Protein AF-0000000086748141 (afdb_homodimer)

Nearest PDB structures (foldseek):
  6u0i-assembly1_B  TM=9.519E-01  e=1.623E-14  Escherichia coli str. K-12 substr. DH10B
  8ezt-assembly1_D-2  TM=7.726E-01  e=8.299E-02  Legionella pneumophila
  3vk0-assembly1_A  TM=7.557E-01  e=7.830E-02  Neisseria meningitidis MC58
  5k98-assembly1_P  TM=7.880E-01  e=1.322E-01  Escherichia coli MP020980.2
  3f52-assembly1_E  TM=7.773E-01  e=1.986E-01  Corynebacterium glutamicum

Foldseek 3Di:
DKAAWEWDADPQAIKIATPQQRQFIFTDNYPVVRLVCRQVSVLVSVQVCLVVLHQRDDHDDDHPDIDDHDPQLVLLNVLSNLCVVLVPDLCRLCVLLVHDSVVSCLLNDSPHRDDSVVSQSSCVSSVDGDDDDDD/DKAAWEWDADPQAIKIATPQQRQFIFTDNYPVVRLVCRQVSVLVSVQVCLVVLHQRDDHDDDHPDIDDHDPQLVLLNVLSNLCVVLVPDLCRLCVLLVHDSVVSCLLNDSPHRDDSVVSQSSCVSSVDGDDDDDD

pLDDT: mean 96.2, std 2.27, range [89.44, 98.62]

Secondary structure (DSSP, 8-state):
-EEEEEEEEETTEEEEE-TT-TT-EEEESSHHHHHHTHHHHHHHHHHHHHHHT-PPPPP-S--SEEEEPPHHHHHHHHHHHHHHHTT--HHHHHHHHTS-HHHHHHHT-TTS---HHHHHHHHHHTT--EEEEE-/-EEEEEEEEETTEEEEE-TT-TT-EEEESSHHHHHHTHHHHHHHHHHHHHHHT-PPPPP-S--SEEEEPPHHHHHHHHHHHHHHHTT--HHHHHHHHTS-HHHHHHHT-TTS---HHHHHHHHHHTT--EEEEE-

Sequence (270 aa):
MRYPVKFEHDETGWAVMFPDIPEALTGGETREEALEMAQDALVTAFDFYFDDQREVPIPSNEGEAFVDVPASVTAKVLLLNTMLQTKTSNAELARKLGTRPQDVQRIVSLRHSTKIDTVESALNALGKRLDLAINMRYPVKFEHDETGWAVMFPDIPEALTGGETREEALEMAQDALVTAFDFYFDDQREVPIPSNEGEAFVDVPASVTAKVLLLNTMLQTKTSNAELARKLGTRPQDVQRIVSLRHSTKIDTVESALNALGKRLDLAIN

Solvent-accessible surface area (backbone atoms only — not comparable to full-atom values): 14846 Å² total; per-residue (Å²): 83,50,35,28,29,44,80,45,72,61,98,84,26,22,33,35,35,26,84,68,42,74,78,18,63,36,54,26,79,38,69,67,53,8,55,69,46,36,44,60,31,45,59,58,35,48,49,57,28,63,75,65,71,45,71,72,67,72,61,59,92,73,55,85,44,70,42,65,48,55,57,60,56,45,53,44,50,54,43,52,35,48,31,59,75,66,69,51,48,58,62,54,51,10,60,67,68,72,52,50,49,72,59,39,52,39,61,74,31,89,86,39,91,57,58,62,50,58,54,39,52,52,34,42,67,72,74,31,43,69,37,70,47,75,88,82,52,37,29,29,43,79,46,73,63,98,83,26,23,32,34,36,26,84,68,43,76,78,18,63,36,55,26,78,37,67,66,54,9,54,71,46,35,45,61,31,45,57,56,34,47,49,58,27,62,74,66,71,44,72,71,67,73,59,60,91,72,55,84,44,71,41,64,49,55,58,59,56,44,53,43,50,53,43,52,37,48,30,60,76,67,69,52,46,58,62,55,51,10,61,67,68,71,53,51,48,71,60,37,51,40,61,73,30,90,86,40,90,59,59,64,51,58,54,39,50,53,34,43,66,71,73,32,42,69,38,70,48,73,88

InterPro domains:
  IPR010982 Lambda repressor-like, DNA-binding domain superfamily [SSF47413] (78-134)
  IPR031807 HicB-like antitoxin of toxin-antitoxin system [PF15970] (2-77)
  IPR035069 Antitoxin HicB/UPF0150 [SSF143100] (1-61)
  IPR051404 Type II Toxin-Antitoxin System Antitoxin [PTHR34504] (1-69)

Radius of gyration: 21.13 Å; Cα contacts (8 Å, |Δi|>4): 475; chains: 2; bounding box: 48×76×38 Å

Organism: NCBI:txid471575

Structure (mmCIF, N/CA/C/O backbone):
data_AF-0000000086748141-model_v1
#
loop_
_entity.id
_entity.type
_entity.pdbx_description
1 polymer Antitoxin
#
loop_
_atom_site.group_PDB
_atom_site.id
_atom_site.type_symbol
_atom_site.label_atom_id
_atom_site.label_alt_id
_atom_site.label_comp_id
_atom_site.label_asym_id
_atom_site.label_entity_id
_atom_site.label_seq_id
_atom_site.pdbx_PDB_ins_code
_atom_site.Cartn_x
_atom_site.Cartn_y
_atom_site.Cartn_z
_atom_site.occupancy
_atom_site.B_iso_or_equiv
_atom_site.auth_seq_id
_atom_site.auth_comp_id
_atom_site.auth_asym_id
_atom_site.auth_atom_id
_atom_site.pdbx_PDB_model_num
ATOM 1 N N . MET A 1 1 ? -0.837 9.438 -1.763 1 92.88 1 MET A N 1
ATOM 2 C CA . MET A 1 1 ? -1.748 10.57 -1.64 1 92.88 1 MET A CA 1
ATOM 3 C C . MET A 1 1 ? -1.031 11.781 -1.058 1 92.88 1 MET A C 1
ATOM 5 O O . MET A 1 1 ? -0.306 11.664 -0.068 1 92.88 1 MET A O 1
ATOM 9 N N . ARG A 1 2 ? -1.096 12.914 -1.752 1 96.25 2 ARG A N 1
ATOM 10 C CA . ARG A 1 2 ? -0.462 14.141 -1.279 1 96.25 2 ARG A CA 1
ATOM 11 C C . ARG A 1 2 ? -1.415 15.328 -1.388 1 96.25 2 ARG A C 1
ATOM 13 O O . ARG A 1 2 ? -2.053 15.523 -2.424 1 96.25 2 ARG A O 1
ATOM 20 N N . TYR A 1 3 ? -1.425 16.047 -0.274 1 98.12 3 TYR A N 1
ATOM 21 C CA . TYR A 1 3 ? -2.33 17.188 -0.248 1 98.12 3 TYR A CA 1
ATOM 22 C C . TYR A 1 3 ? -1.564 18.5 -0.431 1 98.12 3 TYR A C 1
ATOM 24 O O . TYR A 1 3 ? -0.479 18.672 0.128 1 98.12 3 TYR A O 1
ATOM 32 N N . PRO A 1 4 ? -2.135 19.375 -1.232 1 97.75 4 PRO A N 1
ATOM 33 C CA . PRO A 1 4 ? -1.516 20.688 -1.37 1 97.75 4 PRO A CA 1
ATOM 34 C C . PRO A 1 4 ? -1.702 21.562 -0.13 1 97.75 4 PRO A C 1
ATOM 36 O O . PRO A 1 4 ? -2.691 21.406 0.591 1 97.75 4 PRO A O 1
ATOM 39 N N . VAL A 1 5 ? -0.736 22.375 0.064 1 96.94 5 VAL A N 1
ATOM 40 C CA . VAL A 1 5 ? -0.836 23.312 1.185 1 96.94 5 VAL A CA 1
ATOM 41 C C . VAL A 1 5 ? -0.791 24.75 0.668 1 96.94 5 VAL A C 1
ATOM 43 O O . VAL A 1 5 ? -0.3 25 -0.434 1 96.94 5 VAL A O 1
ATOM 46 N N . LYS A 1 6 ? -1.382 25.594 1.396 1 95.38 6 LYS A N 1
ATOM 47 C CA . LYS A 1 6 ? -1.249 27.031 1.256 1 95.38 6 LYS A CA 1
ATOM 48 C C . LYS A 1 6 ? -0.615 27.656 2.5 1 95.38 6 LYS A C 1
ATOM 50 O O . LYS A 1 6 ? -0.939 27.266 3.625 1 95.38 6 LYS A O 1
ATOM 55 N N . PHE A 1 7 ? 0.287 28.578 2.238 1 94.44 7 PHE A N 1
ATOM 56 C CA . PHE A 1 7 ? 0.944 29.25 3.348 1 94.44 7 PHE A CA 1
ATOM 57 C C . PHE A 1 7 ? 0.328 30.625 3.58 1 94.44 7 PHE A C 1
ATOM 59 O O . PHE A 1 7 ? -0.022 31.328 2.627 1 94.44 7 PHE A O 1
ATOM 66 N N . GLU A 1 8 ? 0.125 30.875 4.797 1 92.69 8 GLU A N 1
ATOM 67 C CA . GLU A 1 8 ? -0.197 32.25 5.211 1 92.69 8 GLU A CA 1
ATOM 68 C C . GLU A 1 8 ? 0.791 32.75 6.258 1 92.69 8 GLU A C 1
ATOM 70 O O . GLU A 1 8 ? 1.256 31.969 7.102 1 92.69 8 GLU A O 1
ATOM 75 N N . HIS A 1 9 ? 1.226 33.969 6.062 1 90.94 9 HIS A N 1
ATOM 76 C CA . HIS A 1 9 ? 2.191 34.469 7.02 1 90.94 9 HIS A CA 1
ATOM 77 C C . HIS A 1 9 ? 1.812 35.875 7.465 1 90.94 9 HIS A C 1
ATOM 79 O O . HIS A 1 9 ? 1.235 36.656 6.691 1 90.94 9 HIS A O 1
ATOM 85 N N . ASP A 1 10 ? 2.002 36.156 8.781 1 89.5 10 ASP A N 1
ATOM 86 C CA . ASP A 1 10 ? 1.907 37.5 9.344 1 89.5 10 ASP A CA 1
ATOM 87 C C . ASP A 1 10 ? 3.031 37.75 10.344 1 89.5 10 ASP A C 1
ATOM 89 O O . ASP A 1 10 ? 4.098 37.156 10.266 1 89.5 10 ASP A O 1
ATOM 93 N N . GLU A 1 11 ? 2.936 38.781 11.203 1 91 11 GLU A N 1
ATOM 94 C CA . GLU A 1 11 ? 3.979 39.156 12.156 1 91 11 GLU A CA 1
ATOM 95 C C . GLU A 1 11 ? 4.203 38.031 13.188 1 91 11 GLU A C 1
ATOM 97 O O . GLU A 1 11 ? 5.258 38 13.82 1 91 11 GLU A O 1
ATOM 102 N N . THR A 1 12 ? 3.268 37.125 13.289 1 89.5 12 THR A N 1
ATOM 103 C CA . THR A 1 12 ? 3.326 36.125 14.336 1 89.5 12 THR A CA 1
ATOM 104 C C . THR A 1 12 ? 3.98 34.844 13.82 1 89.5 12 THR A C 1
ATOM 106 O O . THR A 1 12 ? 4.375 33.969 14.609 1 89.5 12 THR A O 1
ATOM 109 N N . GLY A 1 13 ? 4.117 34.75 12.484 1 92.81 13 GLY A N 1
ATOM 110 C CA . GLY A 1 13 ? 4.773 33.594 11.945 1 92.81 13 GLY A CA 1
ATOM 111 C C . GLY A 1 13 ? 4.094 33.031 10.703 1 92.81 13 GLY A C 1
ATOM 112 O O . GLY A 1 13 ? 3.559 33.781 9.891 1 92.81 13 GLY A O 1
ATOM 113 N N . TRP A 1 14 ? 4.297 31.734 10.461 1 93.62 14 TRP A N 1
ATOM 114 C CA . TRP A 1 14 ? 3.793 31.078 9.266 1 93.62 14 TRP A CA 1
ATOM 115 C C . TRP A 1 14 ? 2.701 30.062 9.625 1 93.62 14 TRP A C 1
ATOM 117 O O . TRP A 1 14 ? 2.809 29.359 10.625 1 93.62 14 TRP A O 1
ATOM 127 N N . ALA A 1 15 ? 1.662 30.109 8.773 1 94.5 15 ALA A N 1
ATOM 128 C CA . ALA A 1 15 ? 0.594 29.109 8.898 1 94.5 15 ALA A CA 1
ATOM 129 C C . ALA A 1 15 ? 0.497 28.25 7.645 1 94.5 15 ALA A C 1
ATOM 131 O O . ALA A 1 15 ? 0.702 28.734 6.531 1 94.5 15 ALA A O 1
ATOM 132 N N . VAL A 1 16 ? 0.245 26.984 7.844 1 95.44 16 VAL A N 1
ATOM 133 C CA . VAL A 1 16 ? 0.001 26.047 6.75 1 95.44 16 VAL A CA 1
ATOM 134 C C . VAL A 1 16 ? -1.455 25.594 6.781 1 95.44 16 VAL A C 1
ATOM 136 O O . VAL A 1 16 ? -1.945 25.125 7.812 1 95.44 16 VAL A O 1
ATOM 139 N N . MET A 1 17 ? -2.1 25.734 5.688 1 95.56 17 MET A N 1
ATOM 140 C CA . MET A 1 17 ? -3.488 25.312 5.523 1 95.56 17 MET A CA 1
ATOM 141 C C . MET A 1 17 ? -3.627 24.312 4.375 1 95.56 17 MET A C 1
ATOM 143 O O . MET A 1 17 ? -2.811 24.312 3.453 1 95.56 17 MET A O 1
ATOM 147 N N . PHE A 1 18 ? -4.637 23.516 4.523 1 97.69 18 PHE A N 1
ATOM 148 C CA . PHE A 1 18 ? -4.961 22.562 3.459 1 97.69 18 PHE A CA 1
ATOM 149 C C . PHE A 1 18 ? -6.293 22.922 2.807 1 97.69 18 PHE A C 1
ATOM 151 O O . PHE A 1 18 ? -7.352 22.766 3.414 1 97.69 18 PHE A O 1
ATOM 158 N N . PRO A 1 19 ? -6.277 23.312 1.563 1 97.31 19 PRO A N 1
ATOM 159 C CA . PRO A 1 19 ? -7.527 23.688 0.903 1 97.31 19 PRO A CA 1
ATOM 160 C C . PRO A 1 19 ? -8.562 22.562 0.902 1 97.31 19 PRO A C 1
ATOM 162 O O . PRO A 1 19 ? -9.766 22.828 1.014 1 97.31 19 PRO A O 1
ATOM 165 N N . ASP A 1 20 ? -8.164 21.359 0.83 1 98.12 20 ASP A N 1
ATOM 166 C CA . ASP A 1 20 ? -9.078 20.219 0.705 1 98.12 20 ASP A CA 1
ATOM 167 C C . ASP A 1 20 ? -9.508 19.703 2.078 1 98.12 20 ASP A C 1
ATOM 169 O O . ASP A 1 20 ? -10.469 18.953 2.189 1 98.12 20 ASP A O 1
ATOM 173 N N . ILE A 1 21 ? -8.758 20.047 3.117 1 98.19 21 ILE A N 1
ATOM 174 C CA . ILE A 1 21 ? -9.023 19.594 4.477 1 98.19 21 ILE A CA 1
ATOM 175 C C . ILE A 1 21 ? -9 20.781 5.434 1 98.19 21 ILE A C 1
ATOM 177 O O . ILE A 1 21 ? -8.047 20.938 6.207 1 98.19 21 ILE A O 1
ATOM 181 N N . PRO A 1 22 ? -10 21.547 5.445 1 96.69 22 PRO A N 1
ATOM 182 C CA . PRO A 1 22 ? -10.008 22.812 6.207 1 96.69 22 PRO A CA 1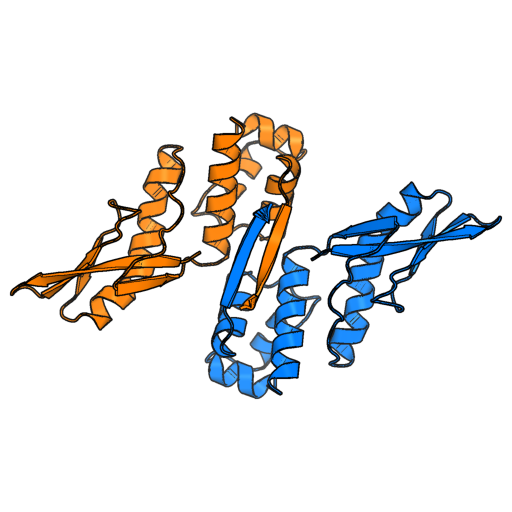
ATOM 183 C C . PRO A 1 22 ? -9.836 22.578 7.707 1 96.69 22 PRO A C 1
ATOM 185 O O . PRO A 1 22 ? -9.477 23.516 8.438 1 96.69 22 PRO A O 1
ATOM 188 N N . GLU A 1 23 ? -10.094 21.375 8.188 1 97.31 23 GLU A N 1
ATOM 189 C CA . GLU A 1 23 ? -9.945 21.062 9.609 1 97.31 23 GLU A CA 1
ATOM 190 C C . GLU A 1 23 ? -8.477 20.984 10.008 1 97.31 23 GLU A C 1
ATOM 192 O O . GLU A 1 23 ? -8.156 20.953 11.203 1 97.31 23 GLU A O 1
ATOM 197 N N . ALA A 1 24 ? -7.633 20.922 9.07 1 97.12 24 ALA A N 1
ATOM 198 C CA . ALA A 1 24 ? -6.203 20.797 9.344 1 97.12 24 ALA A CA 1
ATOM 199 C C . ALA A 1 24 ? -5.52 22.156 9.273 1 97.12 24 ALA A C 1
ATOM 201 O O . ALA A 1 24 ? -5.574 22.844 8.242 1 97.12 24 ALA A O 1
ATOM 202 N N . LEU A 1 25 ? -4.91 22.547 10.281 1 94.12 25 LEU A N 1
ATOM 203 C CA . LEU A 1 25 ? -4.188 23.812 10.391 1 94.12 25 LEU A CA 1
ATOM 204 C C . LEU A 1 25 ? -2.982 23.672 11.32 1 94.12 25 LEU A C 1
ATOM 206 O O . LEU A 1 25 ? -3.08 23.047 12.375 1 94.12 25 LEU A O 1
ATOM 210 N N . THR A 1 26 ? -1.873 24.141 10.852 1 94.56 26 THR A N 1
ATOM 211 C CA . THR A 1 26 ? -0.667 24.156 11.672 1 94.56 26 THR A CA 1
ATOM 212 C C . THR A 1 26 ? 0.143 25.422 11.43 1 94.56 26 THR A C 1
ATOM 214 O O . THR A 1 26 ? -0.207 26.234 10.57 1 94.56 26 THR A O 1
ATOM 217 N N . GLY A 1 27 ? 1.142 25.625 12.32 1 93.25 27 GLY A N 1
ATOM 218 C CA . GLY A 1 27 ? 1.947 26.812 12.164 1 93.25 27 GLY A CA 1
ATOM 219 C C . GLY A 1 27 ? 3.303 26.719 12.844 1 93.25 27 GLY A C 1
ATOM 220 O O . GLY A 1 27 ? 3.623 25.703 13.453 1 93.25 27 GLY A O 1
ATOM 221 N N . GLY A 1 28 ? 4.141 27.656 12.523 1 93 28 GLY A N 1
ATOM 222 C CA . GLY A 1 28 ? 5.469 27.797 13.102 1 93 28 GLY A CA 1
ATOM 223 C C . GLY A 1 28 ? 6.086 29.172 12.859 1 93 28 GLY A C 1
ATOM 224 O O . GLY A 1 28 ? 5.48 30.016 12.211 1 93 28 GLY A O 1
ATOM 225 N N . GLU A 1 29 ? 7.266 29.312 13.469 1 93.69 29 GLU A N 1
ATOM 226 C CA . GLU A 1 29 ? 7.977 30.578 13.312 1 93.69 29 GLU A CA 1
ATOM 227 C C . GLU A 1 29 ? 8.477 30.766 11.883 1 93.69 29 GLU A C 1
ATOM 229 O O . GLU A 1 29 ? 8.562 31.891 11.391 1 93.69 29 GLU A O 1
ATOM 234 N N . THR A 1 30 ? 8.758 29.625 11.273 1 92.69 30 THR A N 1
ATOM 235 C CA . THR A 1 30 ? 9.242 29.641 9.898 1 92.69 30 THR A CA 1
ATOM 236 C C . THR A 1 30 ? 8.383 28.75 9.016 1 92.69 30 THR A C 1
ATOM 238 O O . THR A 1 30 ? 7.609 27.922 9.516 1 92.69 30 THR A O 1
ATOM 241 N N . ARG A 1 31 ? 8.492 28.969 7.715 1 90.44 31 ARG A N 1
ATOM 242 C CA . ARG A 1 31 ? 7.797 28.141 6.734 1 90.44 31 ARG A CA 1
ATOM 243 C C . ARG A 1 31 ? 8.156 26.672 6.914 1 90.44 31 ARG A C 1
ATOM 245 O O . ARG A 1 31 ? 7.277 25.797 6.875 1 90.44 31 ARG A O 1
ATOM 252 N N . GLU A 1 32 ? 9.391 26.312 7.148 1 91.56 32 GLU A N 1
ATOM 253 C CA . GLU A 1 32 ? 9.898 24.953 7.301 1 91.56 32 GLU A CA 1
ATOM 254 C C . GLU A 1 32 ? 9.344 24.297 8.562 1 91.56 32 GLU A C 1
ATOM 256 O O . GLU A 1 32 ? 8.945 23.125 8.539 1 91.56 32 GLU A O 1
ATOM 261 N N . GLU A 1 33 ? 9.336 25.016 9.586 1 92.19 33 GLU A N 1
ATOM 262 C CA . GLU A 1 33 ? 8.805 24.5 10.844 1 92.19 33 GLU A CA 1
ATOM 263 C C . GLU A 1 33 ? 7.316 24.172 10.719 1 92.19 33 GLU A C 1
ATOM 265 O O . GLU A 1 33 ? 6.855 23.156 11.242 1 92.19 33 GLU A O 1
ATOM 270 N N . ALA A 1 34 ? 6.598 25.062 9.984 1 90.94 34 ALA A N 1
ATOM 271 C CA . ALA A 1 34 ? 5.164 24.859 9.797 1 90.94 34 ALA A CA 1
ATOM 272 C C . ALA A 1 34 ? 4.895 23.594 8.984 1 90.94 34 ALA A C 1
ATOM 274 O O . ALA A 1 34 ? 3.943 22.859 9.273 1 90.94 34 ALA A O 1
ATOM 275 N N . LEU A 1 35 ? 5.727 23.328 8.07 1 92 35 LEU A N 1
ATOM 276 C CA . LEU A 1 35 ? 5.551 22.156 7.211 1 92 35 LEU A CA 1
ATOM 277 C C . LEU A 1 35 ? 5.879 20.875 7.965 1 92 35 LEU A C 1
ATOM 279 O O . LEU A 1 35 ? 5.258 19.828 7.727 1 92 35 LEU A O 1
ATOM 283 N N . GLU A 1 36 ? 6.805 20.969 8.945 1 91.31 36 GLU A N 1
ATOM 284 C CA . GLU A 1 36 ? 7.246 19.797 9.703 1 91.31 36 GLU A CA 1
ATOM 285 C C . GLU A 1 36 ? 6.094 19.188 10.492 1 91.31 36 GLU A C 1
ATOM 287 O O . GLU A 1 36 ? 6.035 17.969 10.664 1 91.31 36 GLU A O 1
ATOM 292 N N . MET A 1 37 ? 5.172 20.031 10.828 1 92.25 37 MET A N 1
ATOM 293 C CA . MET A 1 37 ? 4.062 19.562 11.656 1 92.25 37 MET A CA 1
ATOM 294 C C . MET A 1 37 ? 2.82 19.312 10.812 1 92.25 37 MET A C 1
ATOM 296 O O . MET A 1 37 ? 1.816 18.797 11.312 1 92.25 37 MET A O 1
ATOM 300 N N . ALA A 1 38 ? 2.896 19.609 9.57 1 95.38 38 ALA A N 1
ATOM 301 C CA . ALA A 1 38 ? 1.729 19.641 8.695 1 95.38 38 ALA A CA 1
ATOM 302 C C . ALA A 1 38 ? 1.157 18.234 8.492 1 95.38 38 ALA A C 1
ATOM 304 O O . ALA A 1 38 ? -0.062 18.062 8.477 1 95.38 38 ALA A O 1
ATOM 305 N N . GLN A 1 39 ? 2.062 17.234 8.375 1 95.19 39 GLN A N 1
ATOM 306 C CA . GLN A 1 39 ? 1.574 15.867 8.141 1 95.19 39 GLN A CA 1
ATOM 307 C C . GLN A 1 39 ? 0.75 15.375 9.328 1 95.19 39 GLN A C 1
ATOM 309 O O . GLN A 1 39 ? -0.332 14.812 9.148 1 95.19 39 GLN A O 1
ATOM 314 N N . ASP A 1 40 ? 1.315 15.586 10.477 1 95.62 40 ASP A N 1
ATOM 315 C CA . ASP A 1 40 ? 0.614 15.156 11.688 1 95.62 40 ASP A CA 1
ATOM 316 C C . ASP A 1 40 ? -0.74 15.852 11.812 1 95.62 40 ASP A C 1
ATOM 318 O O . ASP A 1 40 ? -1.741 15.219 12.148 1 95.62 40 ASP A O 1
ATOM 322 N N . ALA A 1 41 ? -0.731 17.188 11.531 1 96.94 41 ALA A N 1
ATOM 323 C CA . ALA A 1 41 ? -1.977 17.953 11.57 1 96.94 41 ALA A CA 1
ATOM 324 C C . ALA A 1 41 ? -2.988 17.406 10.57 1 96.94 41 ALA A C 1
ATOM 326 O O . ALA A 1 41 ? -4.172 17.266 10.891 1 96.94 41 ALA A O 1
ATOM 327 N N . LEU A 1 42 ? -2.504 17.094 9.406 1 97.75 42 LEU A N 1
ATOM 328 C CA . LEU A 1 42 ? -3.344 16.562 8.344 1 97.75 42 LEU A CA 1
ATOM 329 C C . LEU A 1 42 ? -3.965 15.227 8.758 1 97.75 42 LEU A C 1
ATOM 331 O O . LEU A 1 42 ? -5.184 15.055 8.688 1 97.75 42 LEU A O 1
ATOM 335 N N . VAL A 1 43 ? -3.17 14.289 9.289 1 97.38 43 VAL A N 1
ATOM 336 C CA . VAL A 1 43 ? -3.627 12.961 9.688 1 97.38 43 VAL A CA 1
ATOM 337 C C . VAL A 1 43 ? -4.594 13.078 10.859 1 97.38 43 VAL A C 1
ATOM 339 O O . VAL A 1 43 ? -5.613 12.383 10.906 1 97.38 43 VAL A O 1
ATOM 342 N N . THR A 1 44 ? -4.281 13.969 11.773 1 97.25 44 THR A N 1
ATOM 343 C CA . THR A 1 44 ? -5.168 14.195 12.914 1 97.25 44 THR A CA 1
ATOM 344 C C . THR A 1 44 ? -6.531 14.703 12.445 1 97.25 44 THR A C 1
ATOM 346 O O . THR A 1 44 ? -7.566 14.273 12.961 1 97.25 44 THR A O 1
ATOM 349 N N . ALA A 1 45 ? -6.512 15.555 11.445 1 97.75 45 ALA A N 1
ATOM 350 C CA . ALA A 1 45 ? -7.758 16.125 10.93 1 97.75 45 ALA A CA 1
ATOM 351 C C . ALA A 1 45 ? -8.625 15.039 10.289 1 97.75 45 ALA A C 1
ATOM 353 O O . ALA A 1 45 ? -9.852 15.141 10.273 1 97.75 45 ALA A O 1
ATOM 354 N N . PHE A 1 46 ? -8.008 13.961 9.75 1 98.31 46 PHE A N 1
ATOM 355 C CA . PHE A 1 46 ? -8.766 12.867 9.164 1 98.31 46 PHE A CA 1
ATOM 356 C C . PHE A 1 46 ? -9.695 12.234 10.188 1 98.31 46 PHE A C 1
ATOM 358 O O . PHE A 1 46 ? -10.719 11.648 9.828 1 98.31 46 PHE A O 1
ATOM 365 N N . ASP A 1 47 ? -9.352 12.305 11.5 1 97.19 47 ASP A N 1
ATOM 366 C CA . ASP A 1 47 ? -10.188 11.75 12.555 1 97.19 47 ASP A CA 1
ATOM 367 C C . ASP A 1 47 ? -11.602 12.312 12.484 1 97.19 47 ASP A C 1
ATOM 369 O O . ASP A 1 47 ? -12.57 11.609 12.766 1 97.19 47 ASP A O 1
ATOM 373 N N . PHE A 1 48 ? -11.727 13.578 12.109 1 97.31 48 PHE A N 1
ATOM 374 C CA . PHE A 1 48 ? -13.047 14.203 12 1 97.31 48 PHE A CA 1
ATOM 375 C C . PHE A 1 48 ? -13.891 13.484 10.953 1 97.31 48 PHE A C 1
ATOM 377 O O . PHE A 1 48 ? -15.086 13.258 11.172 1 97.31 48 PHE A O 1
ATOM 384 N N . TYR A 1 49 ? -13.281 13.164 9.891 1 97.75 49 TYR A N 1
ATOM 385 C CA . TYR A 1 49 ? -14 12.5 8.805 1 97.75 49 TYR A CA 1
ATOM 386 C C . TYR A 1 49 ? -14.352 11.07 9.18 1 97.75 49 TYR A C 1
ATOM 388 O O . TYR A 1 49 ? -15.461 10.602 8.906 1 97.75 49 TYR A O 1
ATOM 396 N N . PHE A 1 50 ? -13.406 10.383 9.805 1 97 50 PHE A N 1
ATOM 397 C CA . PHE A 1 50 ? -13.656 9.016 10.258 1 97 50 PHE A CA 1
ATOM 398 C C . PHE A 1 50 ? -14.75 8.992 11.32 1 97 50 PHE A C 1
ATOM 400 O O . PHE A 1 50 ? -15.68 8.188 11.242 1 97 50 PHE A O 1
ATOM 407 N N . ASP A 1 51 ? -14.711 9.875 12.258 1 95.88 51 ASP A N 1
ATOM 408 C CA . ASP A 1 51 ? -15.688 9.93 13.344 1 95.88 51 ASP A CA 1
ATOM 409 C C . ASP A 1 51 ? -17.078 10.289 12.82 1 95.88 51 ASP A C 1
ATOM 411 O O . ASP A 1 51 ? -18.078 9.727 13.266 1 95.88 51 ASP A O 1
ATOM 415 N N . ASP A 1 52 ? -17.094 11.18 11.852 1 96.38 52 ASP A N 1
ATOM 416 C CA . ASP A 1 52 ? -18.359 11.672 11.336 1 96.38 52 ASP A CA 1
ATOM 417 C C . ASP A 1 52 ? -18.859 10.797 10.188 1 96.38 52 ASP A C 1
ATOM 419 O O . ASP A 1 52 ? -19.938 11.047 9.641 1 96.38 52 ASP A O 1
ATOM 423 N N . GLN A 1 53 ? -18.078 9.875 9.773 1 95.44 53 GLN A N 1
ATOM 424 C CA . GLN A 1 53 ? -18.422 9.023 8.648 1 95.44 53 GLN A CA 1
ATOM 425 C C . GLN A 1 53 ? -18.703 9.844 7.395 1 95.44 53 GLN A C 1
ATOM 427 O O . GLN A 1 53 ? -19.75 9.695 6.766 1 95.44 53 GLN A O 1
ATOM 432 N N . ARG A 1 54 ? -17.734 10.633 7.102 1 96.94 54 ARG A N 1
ATOM 433 C CA . ARG A 1 54 ? -17.75 11.453 5.891 1 96.94 54 ARG A CA 1
ATOM 434 C C . ARG A 1 54 ? -16.578 11.109 4.98 1 96.94 54 ARG A C 1
ATOM 436 O O . ARG A 1 54 ? -15.492 10.766 5.461 1 96.94 54 ARG A O 1
ATOM 443 N N . GLU A 1 55 ? -16.766 11.297 3.742 1 98.06 55 GLU A N 1
ATOM 444 C CA . GLU A 1 55 ? -15.695 11.031 2.795 1 98.06 55 GLU A CA 1
ATOM 445 C C . GLU A 1 55 ? -14.539 12.008 2.99 1 98.06 55 GLU A C 1
ATOM 447 O O . GLU A 1 55 ? -14.75 13.211 3.168 1 98.06 55 GLU A O 1
ATOM 452 N N . VAL A 1 56 ? -13.375 11.461 3.055 1 98.5 56 VAL A N 1
ATOM 453 C CA . VAL A 1 56 ? -12.188 12.305 3.023 1 98.5 56 VAL A CA 1
ATOM 454 C C . VAL A 1 56 ? -11.977 12.844 1.61 1 98.5 56 VAL A C 1
ATOM 456 O O . VAL A 1 56 ? -11.93 12.078 0.646 1 98.5 56 VAL A O 1
ATOM 459 N N . PRO A 1 57 ? -11.852 14.117 1.429 1 98.38 57 PRO A N 1
ATOM 460 C CA . PRO A 1 57 ? -11.656 14.688 0.093 1 98.38 57 PRO A CA 1
ATOM 461 C C . PRO A 1 57 ? -10.367 14.195 -0.573 1 98.38 57 PRO A C 1
ATOM 463 O O . PRO A 1 57 ? -9.336 14.062 0.091 1 98.38 57 PRO A O 1
ATOM 466 N N . ILE A 1 58 ? -10.477 13.953 -1.798 1 96.44 58 ILE A N 1
ATOM 467 C CA . ILE A 1 58 ? -9.281 13.625 -2.578 1 96.44 58 ILE A CA 1
ATOM 468 C C . ILE A 1 58 ? -8.461 14.883 -2.814 1 96.44 58 ILE A C 1
ATOM 470 O O . ILE A 1 58 ? -9.016 15.969 -3.02 1 96.44 58 ILE A O 1
ATOM 474 N N . PRO A 1 59 ? -7.176 14.711 -2.795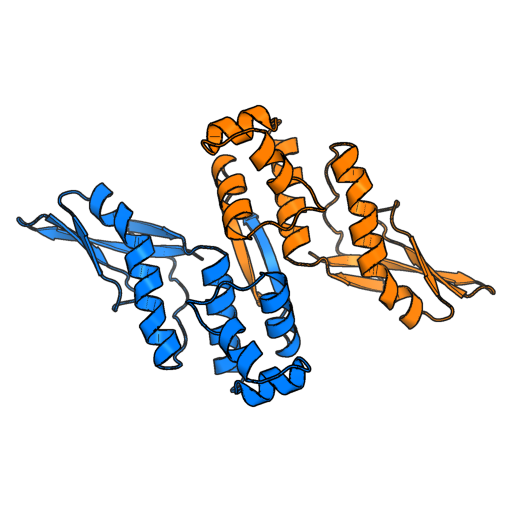 1 97.56 59 PRO A N 1
ATOM 475 C CA . PRO A 1 59 ? -6.32 15.891 -2.938 1 97.56 59 PRO A CA 1
ATOM 476 C C . PRO A 1 59 ? -6.461 16.562 -4.301 1 97.56 59 PRO A C 1
ATOM 478 O O . PRO A 1 59 ? -6.535 15.875 -5.324 1 97.56 59 PRO A O 1
ATOM 481 N N . SER A 1 60 ? -6.473 17.891 -4.254 1 96.94 60 SER A N 1
ATOM 482 C CA . SER A 1 60 ? -6.348 18.672 -5.48 1 96.94 60 SER A CA 1
ATOM 483 C C . SER A 1 60 ? -4.898 18.719 -5.961 1 96.94 60 SER A C 1
ATOM 485 O O . SER A 1 60 ? -4.012 18.141 -5.324 1 96.94 60 SER A O 1
ATOM 487 N N . ASN A 1 61 ? -4.645 19.391 -7.109 1 94.12 61 ASN A N 1
ATOM 488 C CA . ASN A 1 61 ? -3.318 19.297 -7.715 1 94.12 61 ASN A CA 1
ATOM 489 C C . ASN A 1 61 ? -2.605 20.641 -7.707 1 94.12 61 ASN A C 1
ATOM 491 O O . ASN A 1 61 ? -1.5 20.781 -8.234 1 94.12 61 ASN A O 1
ATOM 495 N N . GLU A 1 62 ? -3.174 21.609 -7.117 1 93.44 62 GLU A N 1
ATOM 496 C CA . GLU A 1 62 ? -2.572 22.938 -7.105 1 93.44 62 GLU A CA 1
ATOM 497 C C . GLU A 1 62 ? -2.246 23.375 -5.684 1 93.44 62 GLU A C 1
ATOM 499 O O . GLU A 1 62 ? -3.137 23.469 -4.836 1 93.44 62 GLU A O 1
ATOM 504 N N . GLY A 1 63 ? -0.994 23.609 -5.453 1 92.69 63 GLY A N 1
ATOM 505 C CA . GLY A 1 63 ? -0.569 24.078 -4.141 1 92.69 63 GLY A CA 1
ATOM 506 C C . GLY A 1 63 ? 0.868 24.562 -4.117 1 92.69 63 GLY A C 1
ATOM 507 O O . GLY A 1 63 ? 1.612 24.359 -5.078 1 92.69 63 GLY A O 1
ATOM 508 N N . GLU A 1 64 ? 1.258 25.25 -3.105 1 94.31 64 GLU A N 1
ATOM 509 C CA . GLU A 1 64 ? 2.598 25.812 -2.939 1 94.31 64 GLU A CA 1
ATOM 510 C C . GLU A 1 64 ? 3.596 24.734 -2.529 1 94.31 64 GLU A C 1
ATOM 512 O O . GLU A 1 64 ? 4.801 24.875 -2.75 1 94.31 64 GLU A O 1
ATOM 517 N N . ALA A 1 65 ? 3.104 23.812 -1.899 1 95.25 65 ALA A N 1
ATOM 518 C CA . ALA A 1 65 ? 3.811 22.609 -1.474 1 95.25 65 ALA A CA 1
ATOM 519 C C . ALA A 1 65 ? 2.844 21.438 -1.282 1 95.25 65 ALA A C 1
ATOM 521 O O . ALA A 1 65 ? 1.633 21.594 -1.462 1 95.25 65 ALA A O 1
ATOM 522 N N . PHE A 1 66 ? 3.422 20.297 -1.01 1 96.25 66 PHE A N 1
ATOM 523 C CA . PHE A 1 66 ? 2.578 19.125 -0.824 1 96.25 66 PHE A CA 1
ATOM 524 C C . PHE A 1 66 ? 3.008 18.328 0.41 1 96.25 66 PHE A C 1
ATOM 526 O O . PHE A 1 66 ? 4.195 18.281 0.733 1 96.25 66 PHE A O 1
ATOM 533 N N . VAL A 1 67 ? 2.039 17.828 1.05 1 96.38 67 VAL A N 1
ATOM 534 C CA . VAL A 1 67 ? 2.275 16.984 2.219 1 96.38 67 VAL A CA 1
ATOM 535 C C . VAL A 1 67 ? 1.791 15.562 1.942 1 96.38 67 VAL A C 1
ATOM 537 O O . VAL A 1 67 ? 0.651 15.359 1.519 1 96.38 67 VAL A O 1
ATOM 540 N N . ASP A 1 68 ? 2.68 14.609 2.191 1 96 68 ASP A N 1
ATOM 541 C CA . ASP A 1 68 ? 2.342 13.211 1.949 1 96 68 ASP A CA 1
ATOM 542 C C . ASP A 1 68 ? 1.524 12.633 3.104 1 96 68 ASP A C 1
ATOM 544 O O . ASP A 1 68 ? 1.79 12.93 4.27 1 96 68 ASP A O 1
ATOM 548 N N . VAL A 1 69 ? 0.596 11.852 2.711 1 97.69 69 VAL A N 1
ATOM 549 C CA . VAL A 1 69 ? -0.11 11.016 3.674 1 97.69 69 VAL A CA 1
ATOM 550 C C . VAL A 1 69 ? 0.546 9.633 3.736 1 97.69 69 VAL A C 1
ATOM 552 O O . VAL A 1 69 ? 0.785 9.008 2.703 1 97.69 69 VAL A O 1
ATOM 555 N N . PRO A 1 70 ? 0.875 9.18 4.973 1 97.38 70 PRO A N 1
ATOM 556 C CA . PRO A 1 70 ? 1.46 7.84 5.066 1 97.38 70 PRO A CA 1
ATOM 557 C C . PRO A 1 70 ? 0.629 6.781 4.348 1 97.38 70 PRO A C 1
ATOM 559 O O . PRO A 1 70 ? -0.6 6.875 4.305 1 97.38 70 PRO A O 1
ATOM 562 N N . ALA A 1 71 ? 1.323 5.785 3.859 1 98.25 71 ALA A N 1
ATOM 563 C CA . ALA A 1 71 ? 0.678 4.758 3.045 1 98.25 71 ALA A CA 1
ATOM 564 C C . ALA A 1 71 ? -0.416 4.043 3.834 1 98.25 71 ALA A C 1
ATOM 566 O O . ALA A 1 71 ? -1.481 3.738 3.291 1 98.25 71 ALA A O 1
ATOM 567 N N . SER A 1 72 ? -0.156 3.748 5.086 1 98 72 SER A N 1
ATOM 568 C CA . SER A 1 72 ? -1.139 3.062 5.914 1 98 72 SER A CA 1
ATOM 569 C C . SER A 1 72 ? -2.41 3.891 6.066 1 98 72 SER A C 1
ATOM 571 O O . SER A 1 72 ? -3.518 3.355 6.004 1 98 72 SER A O 1
ATOM 573 N N . VAL A 1 73 ? -2.236 5.148 6.242 1 97.75 73 VAL A N 1
ATOM 574 C CA . VAL A 1 73 ? -3.367 6.059 6.406 1 97.75 73 VAL A CA 1
ATOM 575 C C . VAL A 1 73 ? -4.109 6.207 5.078 1 97.75 73 VAL A C 1
ATOM 577 O O . VAL A 1 73 ? -5.34 6.188 5.047 1 97.75 73 VAL A O 1
ATOM 580 N N . THR A 1 74 ? -3.355 6.363 4.016 1 98.38 74 THR A N 1
ATOM 581 C CA . THR A 1 74 ? -3.953 6.445 2.686 1 98.38 74 THR A CA 1
ATOM 582 C C . THR A 1 74 ? -4.859 5.242 2.424 1 98.38 74 THR A C 1
ATOM 584 O O . THR A 1 74 ? -5.984 5.402 1.948 1 98.38 74 THR A O 1
ATOM 587 N N . ALA A 1 75 ? -4.398 4.078 2.783 1 98.38 75 ALA A N 1
ATOM 588 C CA . ALA A 1 75 ? -5.184 2.863 2.58 1 98.38 75 ALA A CA 1
ATOM 589 C C . ALA A 1 75 ? -6.5 2.926 3.352 1 98.38 75 ALA A C 1
ATOM 591 O O . ALA A 1 75 ? -7.547 2.535 2.834 1 98.38 75 ALA A O 1
ATOM 592 N N . LYS A 1 76 ? -6.426 3.379 4.555 1 98.38 76 LYS A N 1
ATOM 593 C CA . LYS A 1 76 ? -7.621 3.475 5.387 1 98.38 76 LYS A CA 1
ATOM 594 C C . LYS A 1 76 ? -8.594 4.512 4.836 1 98.38 76 LYS A C 1
ATOM 596 O O . LYS A 1 76 ? -9.812 4.32 4.891 1 98.38 76 LYS A O 1
ATOM 601 N N . VAL A 1 77 ? -8.062 5.613 4.328 1 98.38 77 VAL A N 1
ATOM 602 C CA . VAL A 1 77 ? -8.891 6.648 3.715 1 98.38 77 VAL A CA 1
ATOM 603 C C . VAL A 1 77 ? -9.617 6.074 2.504 1 98.38 77 VAL A C 1
ATOM 605 O O . VAL A 1 77 ? -10.82 6.281 2.342 1 98.38 77 VAL A O 1
ATOM 608 N N . LEU A 1 78 ? -8.898 5.355 1.704 1 98.56 78 LEU A N 1
ATOM 609 C CA . LEU A 1 78 ? -9.5 4.746 0.523 1 98.56 78 LEU A CA 1
ATOM 610 C C . LEU A 1 78 ? -10.602 3.77 0.916 1 98.56 78 LEU A C 1
ATOM 612 O O . LEU A 1 78 ? -11.648 3.713 0.266 1 98.56 78 LEU A O 1
ATOM 616 N N . LEU A 1 79 ? -10.383 3.045 1.983 1 98.44 79 LEU A N 1
ATOM 617 C CA . LEU A 1 79 ? -11.375 2.088 2.459 1 98.44 79 LEU A CA 1
ATOM 618 C C . LEU A 1 79 ? -12.617 2.805 2.973 1 98.44 79 LEU A C 1
ATOM 620 O O . LEU A 1 79 ? -13.742 2.453 2.602 1 98.44 79 LEU A O 1
ATOM 624 N N . LEU A 1 80 ? -12.391 3.789 3.832 1 97.94 80 LEU A N 1
ATOM 625 C CA . LEU A 1 80 ? -13.523 4.562 4.328 1 97.94 80 LEU A CA 1
ATOM 626 C C . LEU A 1 80 ? -14.359 5.105 3.172 1 97.94 80 LEU A C 1
ATOM 628 O O . LEU A 1 80 ? -15.578 4.934 3.145 1 97.94 80 LEU A O 1
ATOM 632 N N . ASN A 1 81 ? -13.672 5.766 2.225 1 98.5 81 ASN A N 1
ATOM 633 C CA . ASN A 1 81 ? -14.383 6.359 1.094 1 98.5 81 ASN A CA 1
ATOM 634 C C . ASN A 1 81 ? -15.156 5.312 0.302 1 98.5 81 ASN A C 1
ATOM 636 O O . ASN A 1 81 ? -16.281 5.559 -0.123 1 98.5 81 ASN A O 1
ATOM 640 N N . THR A 1 82 ? -14.555 4.168 0.165 1 98.56 82 THR A N 1
ATOM 641 C CA . THR A 1 82 ? -15.211 3.098 -0.573 1 98.56 82 THR A CA 1
ATOM 642 C C . THR A 1 82 ? -16.453 2.607 0.174 1 98.56 82 THR A C 1
ATOM 644 O O . THR A 1 82 ? -17.5 2.389 -0.431 1 98.56 82 THR A O 1
ATOM 647 N N . MET A 1 83 ? -16.344 2.439 1.451 1 98.12 83 MET A N 1
ATOM 648 C CA . MET A 1 83 ? -17.469 1.999 2.266 1 98.12 83 MET A CA 1
ATOM 649 C C . MET A 1 83 ? -18.625 2.988 2.17 1 98.12 83 MET A C 1
ATOM 651 O O . MET A 1 83 ? -19.781 2.586 2.031 1 98.12 83 MET A O 1
ATOM 655 N N . LEU A 1 84 ? -18.297 4.203 2.24 1 97.94 84 LEU A N 1
ATOM 656 C CA . LEU A 1 84 ? -19.312 5.242 2.193 1 97.94 84 LEU A CA 1
ATOM 657 C C . LEU A 1 84 ? -19.984 5.293 0.818 1 97.94 84 LEU A C 1
ATOM 659 O O . LEU A 1 84 ? -21.203 5.406 0.715 1 97.94 84 LEU A O 1
ATOM 663 N N . GLN A 1 85 ? -19.188 5.18 -0.183 1 97.75 85 GLN A N 1
ATOM 664 C CA . GLN A 1 85 ? -19.703 5.223 -1.551 1 97.75 85 GLN A CA 1
ATOM 665 C C . GLN A 1 85 ? -20.609 4.027 -1.839 1 97.75 85 GLN A C 1
ATOM 667 O O . GLN A 1 85 ? -21.578 4.152 -2.578 1 97.75 85 GLN A O 1
ATOM 672 N N . THR A 1 86 ? -20.312 2.922 -1.241 1 97.69 86 THR A N 1
ATOM 673 C CA . THR A 1 86 ? -21.094 1.709 -1.478 1 97.69 86 THR A CA 1
ATOM 674 C C . THR A 1 86 ? -22.172 1.537 -0.407 1 97.69 86 THR A C 1
ATOM 676 O O . THR A 1 86 ? -22.891 0.534 -0.394 1 97.69 86 THR A O 1
ATOM 679 N N . LYS A 1 87 ? -22.188 2.457 0.549 1 97.62 87 LYS A N 1
ATOM 680 C CA . LYS A 1 87 ? -23.141 2.434 1.657 1 97.62 87 LYS A CA 1
ATOM 681 C C . LYS A 1 87 ? -23.047 1.126 2.438 1 97.62 87 LYS A C 1
ATOM 683 O O . LYS A 1 87 ? -24.062 0.53 2.793 1 97.62 87 LYS A O 1
ATOM 688 N N . THR A 1 88 ? -21.859 0.695 2.6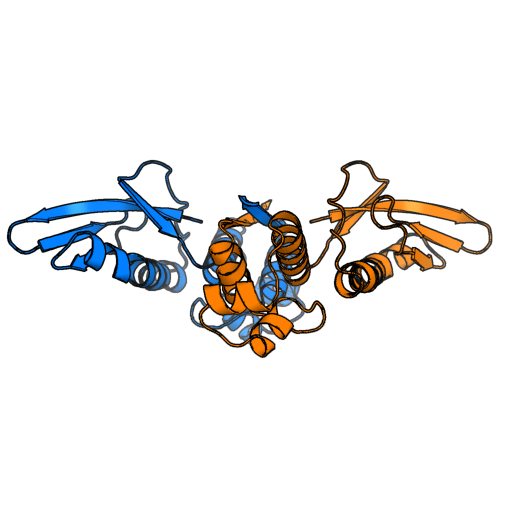54 1 97.81 88 THR A N 1
ATOM 689 C CA . THR A 1 88 ? -21.625 -0.554 3.367 1 97.81 88 THR A CA 1
ATOM 690 C C . THR A 1 88 ? -21.391 -0.293 4.852 1 97.81 88 THR A C 1
ATOM 692 O O . THR A 1 88 ? -20.547 0.516 5.223 1 97.81 88 THR A O 1
ATOM 695 N N . SER A 1 89 ? -22.188 -0.995 5.691 1 96.44 89 SER A N 1
ATOM 696 C CA . SER A 1 89 ? -22 -0.881 7.133 1 96.44 89 SER A CA 1
ATOM 697 C C . SER A 1 89 ? -20.875 -1.784 7.625 1 96.44 89 SER A C 1
ATOM 699 O O . SER A 1 89 ? -20.422 -2.676 6.902 1 96.44 89 SER A O 1
ATOM 701 N N . ASN A 1 90 ? -20.453 -1.489 8.844 1 96 90 ASN A N 1
ATOM 702 C CA . ASN A 1 90 ? -19.469 -2.365 9.469 1 96 90 ASN A CA 1
ATOM 703 C C . ASN A 1 90 ? -19.969 -3.807 9.539 1 96 90 ASN A C 1
ATOM 705 O O . ASN A 1 90 ? -19.203 -4.742 9.289 1 96 90 ASN A O 1
ATOM 709 N N . ALA A 1 91 ? -21.266 -3.916 9.805 1 97.5 91 ALA A N 1
ATOM 710 C CA . ALA A 1 91 ? -21.859 -5.246 9.906 1 97.5 91 ALA A CA 1
ATOM 711 C C . ALA A 1 91 ? -21.844 -5.961 8.562 1 97.5 91 ALA A C 1
ATOM 713 O O . ALA A 1 91 ? -21.5 -7.148 8.484 1 97.5 91 ALA A O 1
ATOM 714 N N . GLU A 1 92 ? -22.141 -5.281 7.578 1 98.06 92 GLU A N 1
ATOM 715 C CA . GLU A 1 92 ? -22.156 -5.852 6.234 1 98.06 92 GLU A CA 1
ATOM 716 C C . GLU A 1 92 ? -20.75 -6.227 5.785 1 98.06 92 GLU A C 1
ATOM 718 O O . GLU A 1 92 ? -20.531 -7.297 5.207 1 98.06 92 GLU A O 1
ATOM 723 N N . LEU A 1 93 ? -19.797 -5.348 6.016 1 98.25 93 LEU A N 1
ATOM 724 C CA . LEU A 1 93 ? -18.406 -5.664 5.672 1 98.25 93 LEU A CA 1
ATOM 725 C C . LEU A 1 93 ? -17.938 -6.906 6.422 1 98.25 93 LEU A C 1
ATOM 727 O O . LEU A 1 93 ? -17.234 -7.746 5.859 1 98.25 93 LEU A O 1
ATOM 731 N N . ALA A 1 94 ? -18.297 -7.062 7.695 1 98.44 94 ALA A N 1
ATOM 732 C CA . ALA A 1 94 ? -17.953 -8.234 8.5 1 98.44 94 ALA A CA 1
ATOM 733 C C . ALA A 1 94 ? -18.484 -9.516 7.859 1 98.44 94 ALA A C 1
ATOM 735 O O . ALA A 1 94 ? -17.781 -10.516 7.785 1 98.44 94 ALA A O 1
ATOM 736 N N . ARG A 1 95 ? -19.672 -9.469 7.395 1 98.25 95 ARG A N 1
ATOM 737 C CA . ARG A 1 95 ? -20.281 -10.609 6.715 1 98.25 95 ARG A CA 1
ATOM 738 C C . ARG A 1 95 ? -19.5 -10.977 5.457 1 98.25 95 ARG A C 1
ATOM 740 O O . ARG A 1 95 ? -19.203 -12.148 5.227 1 98.25 95 ARG A O 1
ATOM 747 N N . LYS A 1 96 ? -19.141 -9.977 4.711 1 98 96 LYS A N 1
ATOM 748 C CA . LYS A 1 96 ? -18.422 -10.188 3.459 1 98 96 LYS A CA 1
ATOM 749 C C . LYS A 1 96 ? -17.031 -10.781 3.715 1 98 96 LYS A C 1
ATOM 751 O O . LYS A 1 96 ? -16.531 -11.586 2.924 1 98 96 LYS A O 1
ATOM 756 N N . LEU A 1 97 ? -16.484 -10.375 4.832 1 97.56 97 LEU A N 1
ATOM 757 C CA . LEU A 1 97 ? -15.125 -10.805 5.156 1 97.56 97 LEU A CA 1
ATOM 758 C C . LEU A 1 97 ? -15.148 -12.109 5.945 1 97.56 97 LEU A C 1
ATOM 760 O O . LEU A 1 97 ? -14.102 -12.719 6.176 1 97.56 97 LEU A O 1
ATOM 764 N N . GLY A 1 98 ? -16.281 -12.516 6.395 1 97.69 98 GLY A N 1
ATOM 765 C CA . GLY A 1 98 ? -16.391 -13.688 7.246 1 97.69 98 GLY A CA 1
ATOM 766 C C . GLY A 1 98 ? -15.75 -13.492 8.609 1 97.69 98 GLY A C 1
ATOM 767 O O . GLY A 1 98 ? -15.055 -14.375 9.109 1 97.69 98 GLY A O 1
ATOM 768 N N . THR A 1 99 ? -15.945 -12.344 9.141 1 97.44 99 THR A N 1
ATOM 769 C CA . THR A 1 99 ? -15.359 -12.016 10.438 1 97.44 99 THR A CA 1
ATOM 770 C C . THR A 1 99 ? -16.391 -11.336 11.336 1 97.44 99 THR A C 1
ATOM 772 O O . THR A 1 99 ? -17.578 -11.289 11 1 97.44 99 THR A O 1
ATOM 775 N N . ARG A 1 100 ? -15.969 -10.914 12.484 1 96.25 100 ARG A N 1
ATOM 776 C CA . ARG A 1 100 ? -16.844 -10.258 13.445 1 96.25 100 ARG A CA 1
ATOM 777 C C . ARG A 1 100 ? -16.797 -8.742 13.289 1 96.25 100 ARG A C 1
ATOM 779 O O . ARG A 1 100 ? -15.758 -8.188 12.906 1 96.25 100 ARG A O 1
ATOM 786 N N . PRO A 1 101 ? -17.906 -8.086 13.656 1 95.06 101 PRO A N 1
ATOM 787 C CA . PRO A 1 101 ? -17.969 -6.629 13.562 1 95.06 101 PRO A CA 1
ATOM 788 C C . PRO A 1 101 ? -16.844 -5.941 14.344 1 95.06 101 PRO A C 1
ATOM 790 O O . PRO A 1 101 ? -16.344 -4.902 13.922 1 95.06 101 PRO A O 1
ATOM 793 N N . GLN A 1 102 ? -16.422 -6.48 15.383 1 95.38 102 GLN A N 1
ATOM 794 C CA . GLN A 1 102 ? -15.359 -5.891 16.203 1 95.38 102 GLN A CA 1
ATOM 795 C C . GLN A 1 102 ? -14.031 -5.867 15.445 1 95.38 102 GLN A C 1
ATOM 797 O O . GLN A 1 102 ? -13.227 -4.949 15.617 1 95.38 102 GLN A O 1
ATOM 802 N N . ASP A 1 103 ? -13.812 -6.891 14.664 1 96.56 103 ASP A N 1
ATOM 803 C CA . ASP A 1 103 ? -12.602 -6.934 13.852 1 96.56 103 ASP A CA 1
ATOM 804 C C . ASP A 1 103 ? -12.633 -5.867 12.758 1 96.56 103 ASP A C 1
ATOM 806 O O . ASP A 1 103 ? -11.625 -5.219 12.492 1 96.56 103 ASP A O 1
ATOM 810 N N . VAL A 1 104 ? -13.82 -5.688 12.227 1 97.19 104 VAL A N 1
ATOM 811 C CA . VAL A 1 104 ? -13.984 -4.695 11.172 1 97.19 104 VAL A CA 1
ATOM 812 C C . VAL A 1 104 ? -13.75 -3.297 11.742 1 97.19 104 VAL A C 1
ATOM 814 O O . VAL A 1 104 ? -13.148 -2.447 11.078 1 97.19 104 VAL A O 1
ATOM 817 N N . GLN A 1 105 ? -14.195 -3.088 12.977 1 95.75 105 GLN A N 1
ATOM 818 C CA . GLN A 1 105 ? -13.992 -1.802 13.633 1 95.75 105 GLN A CA 1
ATOM 819 C C . GLN A 1 105 ? -12.508 -1.433 13.672 1 95.75 105 GLN A C 1
ATOM 821 O O . GLN A 1 105 ? -12.156 -0.264 13.508 1 95.75 105 GLN A O 1
ATOM 826 N N . ARG A 1 106 ? -11.656 -2.396 13.859 1 95.5 106 ARG A N 1
ATOM 827 C CA . ARG A 1 106 ? -10.219 -2.166 13.898 1 95.5 106 ARG A CA 1
ATOM 828 C C . ARG A 1 106 ? -9.672 -1.855 12.508 1 95.5 106 ARG A C 1
ATOM 830 O O . ARG A 1 106 ? -8.789 -1.007 12.359 1 95.5 106 ARG A O 1
ATOM 837 N N . ILE A 1 107 ? -10.211 -2.465 11.5 1 97 107 ILE A N 1
ATOM 838 C CA . ILE A 1 107 ? -9.766 -2.293 10.125 1 97 107 ILE A CA 1
ATOM 839 C C . ILE A 1 107 ? -10.078 -0.875 9.648 1 97 107 ILE A C 1
ATOM 841 O O . ILE A 1 107 ? -9.258 -0.232 9 1 97 107 ILE A O 1
ATOM 845 N N . VAL A 1 108 ? -11.242 -0.36 10.188 1 95.69 108 VAL A N 1
ATOM 846 C CA . VAL A 1 108 ? -11.734 0.893 9.625 1 95.69 108 VAL A CA 1
ATOM 847 C C . VAL A 1 108 ? -11.383 2.053 10.555 1 95.69 108 VAL A C 1
ATOM 849 O O . VAL A 1 108 ? -11.789 3.191 10.32 1 95.69 108 VAL A O 1
ATOM 852 N N . SER A 1 109 ? -10.695 1.791 11.562 1 95.62 109 SER A N 1
ATOM 853 C CA . SER A 1 109 ? -10.297 2.828 12.508 1 95.62 109 SER A CA 1
ATOM 854 C C . SER A 1 109 ? -8.906 3.377 12.18 1 95.62 109 SER A C 1
ATOM 856 O O . SER A 1 109 ? -7.953 2.613 12.039 1 95.62 109 SER A O 1
ATOM 858 N N . LEU A 1 110 ? -8.82 4.668 12.125 1 94.69 110 LEU A N 1
ATOM 859 C CA . LEU A 1 110 ? -7.566 5.328 11.789 1 94.69 110 LEU A CA 1
ATOM 860 C C . LEU A 1 110 ? -6.516 5.082 12.867 1 94.69 110 LEU A C 1
ATOM 862 O O . LEU A 1 110 ? -5.316 5.043 12.578 1 94.69 110 LEU A O 1
ATOM 866 N N . ARG A 1 111 ? -6.871 4.848 14.031 1 92.25 111 ARG A N 1
ATOM 867 C CA . ARG A 1 111 ? -5.973 4.762 15.18 1 92.25 111 ARG A CA 1
ATOM 868 C C . ARG A 1 111 ? -5.461 3.338 15.375 1 92.25 111 ARG A C 1
ATOM 870 O O . ARG A 1 111 ? -4.496 3.113 16.109 1 92.25 111 ARG A O 1
ATOM 877 N N . HIS A 1 112 ? -6.109 2.422 14.734 1 94.94 112 HIS A N 1
ATOM 878 C CA . HIS A 1 112 ? -5.672 1.035 14.836 1 94.94 112 HIS A CA 1
ATOM 879 C C . HIS A 1 112 ? -4.75 0.659 13.688 1 94.94 112 HIS A C 1
ATOM 881 O O . HIS A 1 112 ? -5.105 0.832 12.516 1 94.94 112 HIS A O 1
ATOM 887 N N . SER A 1 113 ? -3.625 0.159 14.094 1 93.69 113 SER A N 1
ATOM 888 C CA . SER A 1 113 ? -2.703 -0.324 13.07 1 93.69 113 SER A CA 1
ATOM 889 C C . SER A 1 113 ? -3.254 -1.563 12.375 1 93.69 113 SER A C 1
ATOM 891 O O . SER A 1 113 ? -3.678 -2.516 13.031 1 93.69 113 SER A O 1
ATOM 893 N N . THR A 1 114 ? -3.373 -1.523 11.102 1 95.31 114 THR A N 1
ATOM 894 C CA . THR A 1 114 ? -3.906 -2.609 10.289 1 95.31 114 THR A CA 1
ATOM 895 C C . THR A 1 114 ? -2.92 -2.994 9.188 1 95.31 114 THR A C 1
ATOM 897 O O . THR A 1 114 ? -2.307 -2.125 8.562 1 95.31 114 THR A O 1
ATOM 900 N N . LYS A 1 115 ? -2.773 -4.34 9.039 1 96.69 115 LYS A N 1
ATOM 901 C CA . LYS A 1 115 ? -1.925 -4.812 7.945 1 96.69 115 LYS A CA 1
ATOM 902 C C . LYS A 1 115 ? -2.482 -4.387 6.59 1 96.69 115 LYS A C 1
ATOM 904 O O . LYS A 1 115 ? -3.695 -4.418 6.375 1 96.69 115 LYS A O 1
ATOM 909 N N . ILE A 1 116 ? -1.605 -4.082 5.672 1 98.19 116 ILE A N 1
ATOM 910 C CA . ILE A 1 116 ? -2.016 -3.584 4.363 1 98.19 116 ILE A CA 1
ATOM 911 C C . ILE A 1 116 ? -2.826 -4.652 3.635 1 98.19 116 ILE A C 1
ATOM 913 O O . ILE A 1 116 ? -3.781 -4.336 2.922 1 98.19 116 ILE A O 1
ATOM 917 N N . ASP A 1 117 ? -2.496 -5.98 3.861 1 98.19 117 ASP A N 1
ATOM 918 C CA . ASP A 1 117 ? -3.213 -7.07 3.209 1 98.19 117 ASP A CA 1
ATOM 919 C C . ASP A 1 117 ? -4.637 -7.188 3.748 1 98.19 117 ASP A C 1
ATOM 921 O O . ASP A 1 117 ? -5.551 -7.586 3.02 1 98.19 117 ASP A O 1
ATOM 925 N N . THR A 1 118 ? -4.836 -6.812 5.012 1 97.94 118 THR A N 1
ATOM 926 C CA . THR A 1 118 ? -6.176 -6.82 5.586 1 97.94 118 THR A CA 1
ATOM 927 C C . THR A 1 118 ? -7.039 -5.73 4.957 1 97.94 118 THR A C 1
ATOM 929 O O . THR A 1 118 ? -8.203 -5.973 4.617 1 97.94 118 THR A O 1
ATOM 932 N N . VAL A 1 119 ? -6.469 -4.539 4.793 1 98.44 119 VAL A N 1
ATOM 933 C CA . VAL A 1 119 ? -7.184 -3.453 4.129 1 98.44 119 VAL A CA 1
ATOM 934 C C . VAL A 1 119 ? -7.516 -3.854 2.693 1 98.44 119 VAL A C 1
ATOM 936 O O . VAL A 1 119 ? -8.617 -3.592 2.207 1 98.44 119 VAL A O 1
ATOM 939 N N . GLU A 1 120 ? -6.535 -4.438 2.094 1 98.44 120 GLU A N 1
ATOM 940 C CA . GLU A 1 120 ? -6.734 -4.93 0.734 1 98.44 120 GLU A CA 1
ATOM 941 C C . GLU A 1 120 ? -7.906 -5.902 0.665 1 98.44 120 GLU A C 1
ATOM 943 O O . GLU A 1 120 ? -8.758 -5.801 -0.225 1 98.44 120 GLU A O 1
ATOM 948 N N . SER A 1 121 ? -7.973 -6.875 1.577 1 98.12 121 SER A N 1
ATOM 949 C CA . SER A 1 121 ? -9.062 -7.844 1.599 1 98.12 121 SER A CA 1
ATOM 950 C C . SER A 1 121 ? -10.414 -7.156 1.771 1 98.12 121 SER A C 1
ATOM 952 O O . SER A 1 121 ? -11.398 -7.555 1.148 1 98.12 121 SER A O 1
ATOM 954 N N . ALA A 1 122 ? -10.43 -6.148 2.58 1 98.62 122 ALA A N 1
ATOM 955 C CA . ALA A 1 122 ? -11.656 -5.391 2.797 1 98.62 122 ALA A CA 1
ATOM 956 C C . ALA A 1 122 ? -12.094 -4.676 1.521 1 98.62 122 ALA A C 1
ATOM 958 O O . ALA A 1 122 ? -13.266 -4.723 1.145 1 98.62 122 ALA A O 1
AT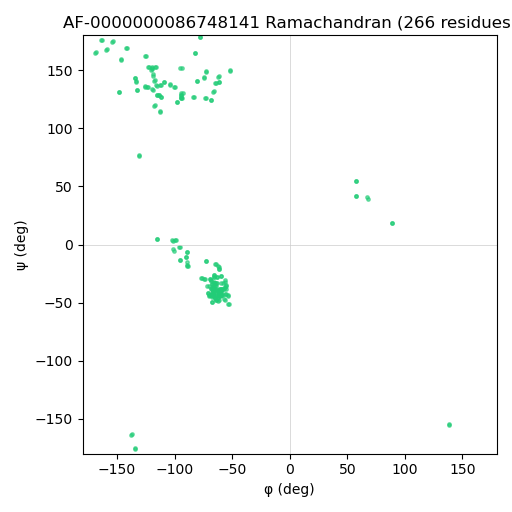OM 959 N N . LEU A 1 123 ? -11.164 -4.023 0.841 1 98.62 123 LEU A N 1
ATOM 960 C CA . LEU A 1 123 ? -11.461 -3.332 -0.408 1 98.62 123 LEU A CA 1
ATOM 961 C C . LEU A 1 123 ? -11.945 -4.312 -1.469 1 98.62 123 LEU A C 1
ATOM 963 O O . LEU A 1 123 ? -12.898 -4.023 -2.199 1 98.62 123 LEU A O 1
ATOM 967 N N . ASN A 1 124 ? -11.281 -5.484 -1.496 1 97.94 124 ASN A N 1
ATOM 968 C CA . ASN A 1 124 ? -11.695 -6.523 -2.434 1 97.94 124 ASN A CA 1
ATOM 969 C C . ASN A 1 124 ? -13.133 -6.965 -2.178 1 97.94 124 ASN A C 1
ATOM 971 O O . ASN A 1 124 ? -13.906 -7.164 -3.117 1 97.94 124 ASN A O 1
ATOM 975 N N . ALA A 1 125 ? -13.469 -7.113 -0.915 1 98.19 125 ALA A N 1
ATOM 976 C CA . ALA A 1 125 ? -14.82 -7.512 -0.534 1 98.19 125 ALA A CA 1
ATOM 977 C C . ALA A 1 125 ? -15.844 -6.48 -1.001 1 98.19 125 ALA A C 1
ATOM 979 O O . ALA A 1 125 ? -17.031 -6.797 -1.143 1 98.19 125 ALA A O 1
ATOM 980 N N . LEU A 1 126 ? -15.406 -5.273 -1.25 1 98.19 126 LEU A N 1
ATOM 981 C CA . LEU A 1 126 ? -16.281 -4.195 -1.69 1 98.19 126 LEU A CA 1
ATOM 982 C C . LEU A 1 126 ? -16.203 -4.008 -3.201 1 98.19 126 LEU A C 1
ATOM 984 O O . LEU A 1 126 ? -16.75 -3.043 -3.742 1 98.19 126 LEU A O 1
ATOM 988 N N . GLY A 1 127 ? -15.461 -4.867 -3.842 1 97.19 127 GLY A N 1
ATOM 989 C CA . GLY A 1 127 ? -15.398 -4.859 -5.297 1 97.19 127 GLY A CA 1
ATOM 990 C C . GLY A 1 127 ? -14.32 -3.936 -5.84 1 97.19 127 GLY A C 1
ATOM 991 O O . GLY A 1 127 ? -14.391 -3.516 -7 1 97.19 127 GLY A O 1
ATOM 992 N N . LYS A 1 128 ? -13.352 -3.555 -5.012 1 98.06 128 LYS A N 1
ATOM 993 C CA . LYS A 1 128 ? -12.258 -2.686 -5.441 1 98.06 128 LYS A CA 1
ATOM 994 C C . LYS A 1 128 ? -10.914 -3.4 -5.348 1 98.06 128 LYS A C 1
ATOM 996 O O . LYS A 1 128 ? -10.758 -4.336 -4.559 1 98.06 128 LYS A O 1
ATOM 1001 N N . ARG A 1 129 ? -10.008 -2.961 -6.176 1 97.31 129 ARG A N 1
ATOM 1002 C CA . ARG A 1 129 ? -8.648 -3.486 -6.141 1 97.31 129 ARG A CA 1
ATOM 1003 C C . ARG A 1 129 ? -7.66 -2.416 -5.695 1 97.31 129 ARG A C 1
ATOM 1005 O O . ARG A 1 129 ? -7.656 -1.304 -6.23 1 97.31 129 ARG A O 1
ATOM 1012 N N . LEU A 1 130 ? -6.867 -2.771 -4.711 1 98.12 130 LEU A N 1
ATOM 1013 C CA . LEU A 1 130 ? -5.797 -1.888 -4.254 1 98.12 130 LEU A CA 1
ATOM 1014 C C . LEU A 1 130 ? -4.555 -2.045 -5.125 1 98.12 130 LEU A C 1
ATOM 1016 O O . LEU A 1 130 ? -4.062 -3.16 -5.312 1 98.12 130 LEU A O 1
ATOM 1020 N N . ASP A 1 131 ? -4.07 -0.949 -5.637 1 97.5 131 ASP A N 1
ATOM 1021 C CA . ASP A 1 131 ? -2.887 -0.969 -6.492 1 97.5 131 ASP A CA 1
ATOM 1022 C C . ASP A 1 131 ? -1.756 -0.143 -5.883 1 97.5 131 ASP A C 1
ATOM 1024 O O . ASP A 1 131 ? -1.991 0.944 -5.348 1 97.5 131 ASP A O 1
ATOM 1028 N N . LEU A 1 132 ? -0.611 -0.747 -5.898 1 97.88 132 LEU A N 1
ATOM 1029 C CA . LEU A 1 132 ? 0.601 -0.056 -5.473 1 97.88 132 LEU A CA 1
ATOM 1030 C C . LEU A 1 132 ? 1.505 0.242 -6.664 1 97.88 132 LEU A C 1
ATOM 1032 O O . LEU A 1 132 ? 1.664 -0.597 -7.551 1 97.88 132 LEU A O 1
ATOM 1036 N N . ALA A 1 133 ? 2.107 1.432 -6.668 1 96.62 133 ALA A N 1
ATOM 1037 C CA . ALA A 1 133 ? 3.051 1.834 -7.707 1 96.62 133 ALA A CA 1
ATOM 1038 C C . ALA A 1 133 ? 4.141 2.74 -7.141 1 96.62 133 ALA A C 1
ATOM 1040 O O . ALA A 1 133 ? 4.023 3.23 -6.016 1 96.62 133 ALA A O 1
ATOM 1041 N N . ILE A 1 134 ? 5.176 2.801 -7.816 1 96.25 134 ILE A N 1
ATOM 1042 C CA . ILE A 1 134 ? 6.203 3.754 -7.406 1 96.25 134 ILE A CA 1
ATOM 1043 C C . ILE A 1 134 ? 6.43 4.773 -8.516 1 96.25 134 ILE A C 1
ATOM 1045 O O . ILE A 1 134 ? 6.297 4.453 -9.703 1 96.25 134 ILE A O 1
ATOM 1049 N N . ASN A 1 135 ? 6.711 5.965 -8.102 1 90.88 135 ASN A N 1
ATOM 1050 C CA . ASN A 1 135 ? 7.059 7.07 -8.984 1 90.88 135 ASN A CA 1
ATOM 1051 C C . ASN A 1 135 ? 8.312 7.793 -8.516 1 90.88 135 ASN A C 1
ATOM 1053 O O . ASN A 1 135 ? 8.641 7.777 -7.324 1 90.88 135 ASN A O 1
ATOM 1057 N N . MET B 1 1 ? -0.424 -5.371 -8.234 1 92.88 1 MET B N 1
ATOM 1058 C CA . MET B 1 1 ? 0.344 -6.129 -9.219 1 92.88 1 MET B CA 1
ATOM 1059 C C . MET B 1 1 ? -0.334 -7.457 -9.531 1 92.88 1 MET B C 1
ATOM 1061 O O . MET B 1 1 ? -0.759 -8.172 -8.625 1 92.88 1 MET B O 1
ATOM 1065 N N . ARG B 1 2 ? -0.583 -7.719 -10.805 1 96.19 2 ARG B N 1
ATOM 1066 C CA . ARG B 1 2 ? -1.207 -8.969 -11.219 1 96.19 2 ARG B CA 1
ATOM 1067 C C . ARG B 1 2 ? -0.454 -9.602 -12.391 1 96.19 2 ARG B C 1
ATOM 1069 O O . ARG B 1 2 ? -0.133 -8.914 -13.367 1 96.19 2 ARG B O 1
ATOM 1076 N N . TYR B 1 3 ? -0.242 -10.891 -12.195 1 98.12 3 TYR B N 1
ATOM 1077 C CA . TYR B 1 3 ? 0.504 -11.594 -13.227 1 98.12 3 TYR B CA 1
ATOM 1078 C C . TYR B 1 3 ? -0.424 -12.445 -14.086 1 98.12 3 TYR B C 1
ATOM 1080 O O . TYR B 1 3 ? -1.339 -13.094 -13.57 1 98.12 3 TYR B O 1
ATOM 1088 N N . PRO B 1 4 ? -0.183 -12.406 -15.375 1 97.75 4 PRO B N 1
ATOM 1089 C CA . PRO B 1 4 ? -0.96 -13.281 -16.25 1 97.75 4 PRO B CA 1
ATOM 1090 C C . PRO B 1 4 ? -0.556 -14.75 -16.125 1 97.75 4 PRO B C 1
ATOM 1092 O O . PRO B 1 4 ? 0.597 -15.055 -15.805 1 97.75 4 PRO B O 1
ATOM 1095 N N . VAL B 1 5 ? -1.518 -15.57 -16.328 1 97 5 VAL B N 1
ATOM 1096 C CA . VAL B 1 5 ? -1.232 -17 -16.312 1 97 5 VAL B CA 1
ATOM 1097 C C . VAL B 1 5 ? -1.572 -17.625 -17.656 1 97 5 VAL B C 1
ATOM 1099 O O . VAL B 1 5 ? -2.357 -17.062 -18.422 1 97 5 VAL B O 1
ATOM 1102 N N . LYS B 1 6 ? -0.904 -18.641 -17.953 1 95.44 6 LYS B N 1
ATOM 1103 C CA . LYS B 1 6 ? -1.23 -19.547 -19.047 1 95.44 6 LYS B CA 1
ATOM 1104 C C . LYS B 1 6 ? -1.585 -20.938 -18.531 1 95.44 6 LYS B C 1
ATOM 1106 O O . LYS B 1 6 ? -0.936 -21.438 -17.609 1 95.44 6 LYS B O 1
ATOM 1111 N N . PHE B 1 7 ? -2.627 -21.484 -19.109 1 94.56 7 PHE B N 1
ATOM 1112 C CA . PHE B 1 7 ? -3.045 -22.828 -18.719 1 94.56 7 PHE B CA 1
ATOM 1113 C C . PHE B 1 7 ? -2.547 -23.859 -19.703 1 94.56 7 PHE B C 1
ATOM 1115 O O . PHE B 1 7 ? -2.539 -23.625 -20.922 1 94.56 7 PHE B O 1
ATOM 1122 N N . GLU B 1 8 ? -2.07 -24.875 -19.156 1 92.88 8 GLU B N 1
ATOM 1123 C CA . GLU B 1 8 ? -1.808 -26.078 -19.953 1 92.88 8 GLU B CA 1
ATOM 1124 C C . GLU B 1 8 ? -2.539 -27.281 -19.375 1 92.88 8 GLU B C 1
ATOM 1126 O O . GLU B 1 8 ? -2.686 -27.406 -18.172 1 92.88 8 GLU B O 1
ATOM 1131 N N . HIS B 1 9 ? -3.135 -28.031 -20.266 1 91.06 9 HIS B N 1
ATOM 1132 C CA . HIS B 1 9 ? -3.871 -29.188 -19.781 1 91.06 9 HIS B CA 1
ATOM 1133 C C . HIS B 1 9 ? -3.537 -30.438 -20.609 1 91.06 9 HIS B C 1
ATOM 1135 O O . HIS B 1 9 ? -3.268 -30.344 -21.797 1 91.06 9 HIS B O 1
ATOM 1141 N N . ASP B 1 10 ? -3.404 -31.578 -19.891 1 89.44 10 ASP B N 1
ATOM 1142 C CA . ASP B 1 10 ? -3.309 -32.906 -20.516 1 89.44 10 ASP B CA 1
ATOM 1143 C C . ASP B 1 10 ? -4.152 -33.938 -19.766 1 89.44 10 ASP B C 1
ATOM 1145 O O . ASP B 1 10 ? -5.133 -33.562 -19.109 1 89.44 10 ASP B O 1
ATOM 1149 N N . GLU B 1 11 ? -3.945 -35.25 -19.953 1 90.94 11 GLU B N 1
ATOM 1150 C CA . GLU B 1 11 ? -4.734 -36.312 -19.344 1 90.94 11 GLU B CA 1
ATOM 1151 C C . GLU B 1 11 ? -4.566 -36.312 -17.828 1 90.94 11 GLU B C 1
ATOM 1153 O O . GLU B 1 11 ? -5.406 -36.844 -17.094 1 90.94 11 GLU B O 1
ATOM 1158 N N . THR B 1 12 ? -3.553 -35.656 -17.344 1 89.5 12 THR B N 1
ATOM 1159 C CA . THR B 1 12 ? -3.23 -35.719 -15.922 1 89.5 12 THR B CA 1
ATOM 1160 C C . THR B 1 12 ? -3.861 -34.531 -15.172 1 89.5 12 THR B C 1
ATOM 1162 O O . THR B 1 12 ? -3.969 -34.562 -13.945 1 89.5 12 THR B O 1
ATOM 1165 N N . GLY B 1 13 ? -4.324 -33.531 -15.953 1 92.88 13 GLY B N 1
ATOM 1166 C CA . GLY B 1 13 ? -4.969 -32.406 -15.289 1 92.88 13 GLY B CA 1
ATOM 1167 C C . GLY B 1 13 ? -4.574 -31.047 -15.867 1 92.88 13 GLY B C 1
ATOM 1168 O O . GLY B 1 13 ? -4.348 -30.938 -17.078 1 92.88 13 GLY B O 1
ATOM 1169 N N . TRP B 1 14 ? -4.695 -30.016 -15.047 1 93.75 14 TRP B N 1
ATOM 1170 C CA . TRP B 1 14 ? -4.449 -28.641 -15.469 1 93.75 14 TRP B CA 1
ATOM 1171 C C . TRP B 1 14 ? -3.197 -28.094 -14.797 1 93.75 14 TRP B C 1
ATOM 1173 O O . TRP B 1 14 ? -2.959 -28.328 -13.609 1 93.75 14 TRP B O 1
ATOM 1183 N N . ALA B 1 15 ? -2.428 -27.391 -15.633 1 94.5 15 ALA B N 1
ATOM 1184 C CA . ALA B 1 15 ? -1.259 -26.672 -15.117 1 94.5 15 ALA B CA 1
ATOM 1185 C C . ALA B 1 15 ? -1.395 -25.172 -15.328 1 94.5 15 ALA B C 1
ATOM 1187 O O . ALA B 1 15 ? -1.935 -24.719 -16.344 1 94.5 15 ALA B O 1
ATOM 1188 N N . VAL B 1 16 ? -0.962 -24.422 -14.359 1 95.5 16 VAL B N 1
ATOM 1189 C CA . VAL B 1 16 ? -0.904 -22.969 -14.453 1 95.5 16 VAL B CA 1
ATOM 1190 C C . VAL B 1 16 ? 0.553 -22.516 -14.484 1 95.5 16 VAL B C 1
ATOM 1192 O O . VAL B 1 16 ? 1.343 -22.875 -13.609 1 95.5 16 VAL B O 1
ATOM 1195 N N . MET B 1 17 ? 0.874 -21.75 -15.469 1 95.69 17 MET B N 1
ATOM 1196 C CA . MET B 1 17 ? 2.211 -21.203 -15.641 1 95.69 17 MET B CA 1
ATOM 1197 C C . MET B 1 17 ? 2.16 -19.672 -15.703 1 95.69 17 MET B C 1
ATOM 1199 O O . MET B 1 17 ? 1.137 -19.094 -16.078 1 95.69 17 MET B O 1
ATOM 1203 N N . PHE B 1 18 ? 3.266 -19.109 -15.297 1 97.69 18 PHE B N 1
ATOM 1204 C CA . PHE B 1 18 ? 3.406 -17.656 -15.391 1 97.69 18 PHE B CA 1
ATOM 1205 C C . PHE B 1 18 ? 4.473 -17.281 -16.422 1 97.69 18 PHE B C 1
ATOM 1207 O O . PHE B 1 18 ? 5.664 -17.484 -16.188 1 97.69 18 PHE B O 1
ATOM 1214 N N . PRO B 1 19 ? 4.094 -16.656 -17.469 1 97.38 19 PRO B N 1
ATOM 1215 C CA . PRO B 1 19 ? 5.074 -16.312 -18.5 1 97.38 19 PRO B CA 1
ATOM 1216 C C . PRO B 1 19 ? 6.195 -15.414 -17.953 1 97.38 19 PRO B C 1
ATOM 1218 O O . PRO B 1 19 ? 7.344 -15.539 -18.391 1 97.38 19 PRO B O 1
ATOM 1221 N N . ASP B 1 20 ? 5.926 -14.578 -17.031 1 98.12 20 ASP B N 1
ATOM 1222 C CA . ASP B 1 20 ? 6.895 -13.602 -16.547 1 98.12 20 ASP B CA 1
ATOM 1223 C C . ASP B 1 20 ? 7.719 -14.18 -15.398 1 98.12 20 ASP B C 1
ATOM 1225 O O . ASP B 1 20 ? 8.758 -13.625 -15.023 1 98.12 20 ASP B O 1
ATOM 1229 N N . ILE B 1 21 ? 7.227 -15.25 -14.773 1 98.25 21 ILE B N 1
ATOM 1230 C CA . ILE B 1 21 ? 7.891 -15.875 -13.633 1 98.25 21 ILE B CA 1
ATOM 1231 C C . ILE B 1 21 ? 7.984 -17.391 -13.859 1 98.25 21 ILE B C 1
ATOM 1233 O O . ILE B 1 21 ? 7.258 -18.156 -13.234 1 98.25 21 ILE B O 1
ATOM 1237 N N . PRO B 1 22 ? 8.875 -17.797 -14.656 1 96.75 22 PRO B N 1
ATOM 1238 C CA . PRO B 1 22 ? 8.938 -19.203 -15.07 1 96.75 22 PRO B CA 1
ATOM 1239 C C . PRO B 1 22 ? 9.188 -20.156 -13.891 1 96.75 22 PRO B C 1
ATOM 1241 O O . PRO B 1 22 ? 8.93 -21.359 -13.992 1 96.75 22 PRO B O 1
ATOM 1244 N N . GLU B 1 23 ? 9.688 -19.641 -12.773 1 97.31 23 GLU B N 1
ATOM 1245 C CA . GLU B 1 23 ? 9.961 -20.453 -11.594 1 97.31 23 GLU B CA 1
ATOM 1246 C C . GLU B 1 23 ? 8.664 -20.859 -10.898 1 97.31 23 GLU B C 1
ATOM 1248 O O . GLU B 1 23 ? 8.664 -21.734 -10.031 1 97.31 23 GLU B O 1
ATOM 1253 N N . ALA B 1 24 ? 7.609 -20.234 -11.25 1 97.12 24 ALA B N 1
ATOM 1254 C CA . ALA B 1 24 ? 6.316 -20.516 -10.625 1 97.12 24 ALA B CA 1
ATOM 1255 C C . ALA B 1 24 ? 5.492 -21.469 -11.477 1 97.12 24 ALA B C 1
ATOM 1257 O O . ALA B 1 24 ? 5.207 -21.188 -12.641 1 97.12 24 ALA B O 1
ATOM 1258 N N . LEU B 1 25 ? 5.121 -22.531 -10.938 1 94.25 25 LEU B N 1
ATOM 1259 C CA . LEU B 1 25 ? 4.316 -23.562 -11.586 1 94.25 25 LEU B CA 1
ATOM 1260 C C . LEU B 1 25 ? 3.42 -24.266 -10.578 1 94.25 25 LEU B C 1
ATOM 1262 O O . LEU B 1 25 ? 3.859 -24.594 -9.477 1 94.25 25 LEU B O 1
ATOM 1266 N N . THR B 1 26 ? 2.182 -24.375 -10.922 1 94.56 26 THR B N 1
ATOM 1267 C CA . THR B 1 26 ? 1.24 -25.109 -10.094 1 94.56 26 THR B CA 1
ATOM 1268 C C . THR B 1 26 ? 0.254 -25.906 -10.953 1 94.56 26 THR B C 1
ATOM 1270 O O . THR B 1 26 ? 0.271 -25.797 -12.18 1 94.56 26 THR B O 1
ATOM 1273 N N . GLY B 1 27 ? -0.499 -26.797 -10.25 1 93.38 27 GLY B N 1
ATOM 1274 C CA . GLY B 1 27 ? -1.448 -27.594 -11.008 1 93.38 27 GLY B CA 1
ATOM 1275 C C . GLY B 1 27 ? -2.562 -28.172 -10.148 1 93.38 27 GLY B C 1
ATOM 1276 O O . GLY B 1 27 ? -2.596 -27.938 -8.938 1 93.38 27 GLY B O 1
ATOM 1277 N N . GLY B 1 28 ? -3.553 -28.672 -10.82 1 93 28 GLY B N 1
ATOM 1278 C CA . GLY B 1 28 ? -4.691 -29.328 -10.203 1 93 28 GLY B CA 1
ATOM 1279 C C . GLY B 1 28 ? -5.5 -30.172 -11.18 1 93 28 GLY B C 1
ATOM 1280 O O . GLY B 1 28 ? -5.184 -30.219 -12.367 1 93 28 GLY B O 1
ATOM 1281 N N . GLU B 1 29 ? -6.488 -30.844 -10.594 1 93.62 29 GLU B N 1
ATOM 1282 C CA . GLU B 1 29 ? -7.352 -31.688 -11.414 1 93.62 29 GLU B CA 1
ATOM 1283 C C . GLU B 1 29 ? -8.219 -30.844 -12.344 1 93.62 29 GLU B C 1
ATOM 1285 O O . GLU B 1 29 ? -8.562 -31.281 -13.445 1 93.62 29 GLU B O 1
ATOM 1290 N N . THR B 1 30 ? -8.539 -29.672 -11.844 1 92.62 30 THR B N 1
ATOM 1291 C CA . THR B 1 30 ? -9.359 -28.75 -12.625 1 92.62 30 THR B CA 1
ATOM 1292 C C . THR B 1 30 ? -8.664 -27.406 -12.781 1 92.62 30 THR B C 1
ATOM 1294 O O . THR B 1 30 ? -7.703 -27.109 -12.062 1 92.62 30 THR B O 1
ATOM 1297 N N . ARG B 1 31 ? -9.125 -26.641 -13.742 1 90.5 31 ARG B N 1
ATOM 1298 C CA . ARG B 1 31 ? -8.625 -25.281 -13.961 1 90.5 31 ARG B CA 1
ATOM 1299 C C . ARG B 1 31 ? -8.758 -24.438 -12.695 1 90.5 31 ARG B C 1
ATOM 1301 O O . ARG B 1 31 ? -7.824 -23.719 -12.328 1 90.5 31 ARG B O 1
ATOM 1308 N N . GLU B 1 32 ? -9.844 -24.5 -11.977 1 91.75 32 GLU B N 1
ATOM 1309 C CA . GLU B 1 32 ? -10.141 -23.734 -10.766 1 91.75 32 GLU B CA 1
ATOM 1310 C C . GLU B 1 32 ? -9.203 -24.125 -9.625 1 91.75 32 GLU B C 1
ATOM 1312 O O . GLU B 1 32 ? -8.695 -23.266 -8.906 1 91.75 32 GLU B O 1
ATOM 1317 N N . GLU B 1 33 ? -9.008 -25.344 -9.484 1 92.19 33 GLU B N 1
ATOM 1318 C CA . GLU B 1 33 ? -8.117 -25.844 -8.445 1 92.19 33 GLU B CA 1
ATOM 1319 C C . GLU B 1 33 ? -6.684 -25.359 -8.672 1 92.19 33 GLU B C 1
ATOM 1321 O O . GLU B 1 33 ? -5.992 -24.984 -7.723 1 92.19 33 GLU B O 1
ATOM 1326 N N . ALA B 1 34 ? -6.281 -25.375 -9.969 1 90.94 34 ALA B N 1
ATOM 1327 C CA . ALA B 1 34 ? -4.934 -24.938 -10.32 1 90.94 34 ALA B CA 1
ATOM 1328 C C . ALA B 1 34 ? -4.734 -23.453 -10 1 90.94 34 ALA B C 1
ATOM 1330 O O . ALA B 1 34 ? -3.664 -23.047 -9.539 1 90.94 34 ALA B O 1
ATOM 1331 N N . LEU B 1 35 ? -5.754 -22.703 -10.18 1 92.19 35 LEU B N 1
ATOM 1332 C CA . LEU B 1 35 ? -5.676 -21.266 -9.945 1 92.19 35 LEU B CA 1
ATOM 1333 C C . LEU B 1 35 ? -5.648 -20.953 -8.453 1 92.19 35 LEU B C 1
ATOM 1335 O O . LEU B 1 35 ? -5 -20 -8.016 1 92.19 35 LEU B O 1
ATOM 1339 N N . GLU B 1 36 ? -6.289 -21.828 -7.645 1 91.38 36 GLU B N 1
ATOM 1340 C CA . GLU B 1 36 ? -6.387 -21.609 -6.203 1 91.38 36 GLU B CA 1
ATOM 1341 C C . GLU B 1 36 ? -5.008 -21.625 -5.547 1 91.38 36 GLU B C 1
ATOM 1343 O O . GLU B 1 36 ? -4.77 -20.891 -4.578 1 91.38 36 GLU B O 1
ATOM 1348 N N . MET B 1 37 ? -4.137 -22.344 -6.172 1 92.06 37 MET B N 1
ATOM 1349 C CA . MET B 1 37 ? -2.805 -22.5 -5.586 1 92.06 37 MET B CA 1
ATOM 1350 C C . MET B 1 37 ? -1.805 -21.562 -6.273 1 92.06 37 MET B C 1
ATOM 1352 O O . MET B 1 37 ? -0.656 -21.453 -5.836 1 92.06 37 MET B O 1
ATOM 1356 N N . ALA B 1 38 ? -2.217 -20.906 -7.258 1 95.38 38 ALA B N 1
ATOM 1357 C CA . ALA B 1 38 ? -1.33 -20.156 -8.156 1 95.38 38 ALA B CA 1
ATOM 1358 C C . ALA B 1 38 ? -0.676 -18.984 -7.43 1 95.38 38 ALA B C 1
ATOM 1360 O O . ALA B 1 38 ? 0.51 -18.703 -7.625 1 95.38 38 ALA B O 1
ATOM 1361 N N . GLN B 1 39 ? -1.461 -18.297 -6.543 1 95.12 39 GLN B N 1
ATOM 1362 C CA . GLN B 1 39 ? -0.899 -17.156 -5.844 1 95.12 39 GLN B CA 1
ATOM 1363 C C . GLN B 1 39 ? 0.253 -17.578 -4.938 1 95.12 39 GLN B C 1
ATOM 1365 O O . GLN B 1 39 ? 1.308 -16.938 -4.93 1 95.12 39 GLN B O 1
ATOM 1370 N N . ASP B 1 40 ? -0.016 -18.609 -4.199 1 95.56 40 ASP B N 1
ATOM 1371 C CA . ASP B 1 40 ? 1.017 -19.109 -3.295 1 95.56 40 ASP B CA 1
ATOM 1372 C C . ASP B 1 40 ? 2.27 -19.516 -4.062 1 95.56 40 ASP B C 1
ATOM 1374 O O . ASP B 1 40 ? 3.389 -19.219 -3.648 1 95.56 40 ASP B O 1
ATOM 1378 N N . ALA B 1 41 ? 2.043 -20.234 -5.195 1 96.94 41 ALA B N 1
ATOM 1379 C CA . ALA B 1 41 ? 3.162 -20.641 -6.035 1 96.94 41 ALA B CA 1
ATOM 1380 C C . ALA B 1 41 ? 3.936 -19.438 -6.555 1 96.94 41 ALA B C 1
ATOM 1382 O O . ALA B 1 41 ? 5.168 -19.438 -6.562 1 96.94 41 ALA B O 1
ATOM 1383 N N . LEU B 1 42 ? 3.195 -18.438 -6.961 1 97.81 42 LEU B N 1
ATOM 1384 C CA . LEU B 1 42 ? 3.783 -17.203 -7.484 1 97.81 42 LEU B CA 1
ATOM 1385 C C . LEU B 1 42 ? 4.637 -16.516 -6.426 1 97.81 42 LEU B C 1
ATOM 1387 O O . LEU B 1 42 ? 5.805 -16.219 -6.668 1 97.81 42 LEU B O 1
ATOM 1391 N N . VAL B 1 43 ? 4.121 -16.359 -5.207 1 97.38 43 VAL B N 1
ATOM 1392 C CA . VAL B 1 43 ? 4.812 -15.68 -4.113 1 97.38 43 VAL B CA 1
ATOM 1393 C C . VAL B 1 43 ? 6.031 -16.5 -3.689 1 97.38 43 VAL B C 1
ATOM 1395 O O . VAL B 1 43 ? 7.098 -15.938 -3.426 1 97.38 43 VAL B O 1
ATOM 1398 N N . THR B 1 44 ? 5.875 -17.797 -3.652 1 97.19 44 THR B N 1
ATOM 1399 C CA . THR B 1 44 ? 6.992 -18.672 -3.311 1 97.19 44 THR B CA 1
ATOM 1400 C C . THR B 1 44 ? 8.125 -18.516 -4.328 1 97.19 44 THR B C 1
ATOM 1402 O O . THR B 1 44 ? 9.297 -18.469 -3.957 1 97.19 44 THR B O 1
ATOM 1405 N N . ALA B 1 45 ? 7.754 -18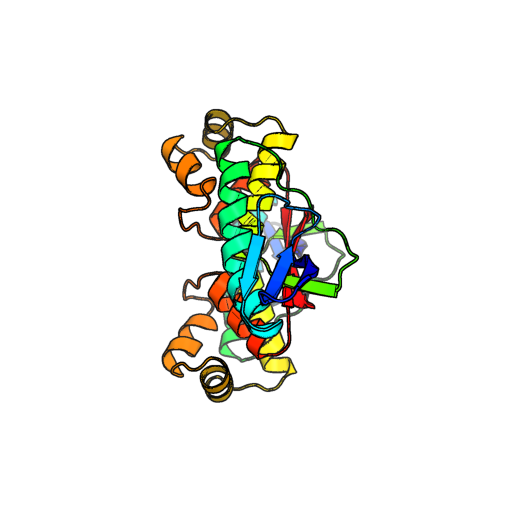.391 -5.582 1 97.75 45 ALA B N 1
ATOM 1406 C CA . ALA B 1 45 ? 8.75 -18.266 -6.645 1 97.75 45 ALA B CA 1
ATOM 1407 C C . ALA B 1 45 ? 9.531 -16.969 -6.504 1 97.75 45 ALA B C 1
ATOM 1409 O O . ALA B 1 45 ? 10.695 -16.891 -6.906 1 97.75 45 ALA B O 1
ATOM 1410 N N . PHE B 1 46 ? 8.922 -15.914 -5.918 1 98.31 46 PHE B N 1
ATOM 1411 C CA . PHE B 1 46 ? 9.625 -14.648 -5.711 1 98.31 46 PHE B CA 1
ATOM 1412 C C . PHE B 1 46 ? 10.852 -14.844 -4.832 1 98.31 46 PHE B C 1
ATOM 1414 O O . PHE B 1 46 ? 11.805 -14.07 -4.906 1 98.31 46 PHE B O 1
ATOM 1421 N N . ASP B 1 47 ? 10.844 -15.867 -3.945 1 97.12 47 ASP B N 1
ATOM 1422 C CA . ASP B 1 47 ? 11.984 -16.141 -3.078 1 97.12 47 ASP B CA 1
ATOM 1423 C C . ASP B 1 47 ? 13.266 -16.328 -3.893 1 97.12 47 ASP B C 1
ATOM 1425 O O . ASP B 1 47 ? 14.344 -15.93 -3.457 1 97.12 47 ASP B O 1
ATOM 1429 N N . PHE B 1 48 ? 13.148 -16.906 -5.066 1 97.31 48 PHE B N 1
ATOM 1430 C CA . PHE B 1 48 ? 14.312 -17.109 -5.922 1 97.31 48 PHE B CA 1
ATOM 1431 C C . PHE B 1 48 ? 14.938 -15.773 -6.312 1 97.31 48 PHE B C 1
ATOM 1433 O O . PHE B 1 48 ? 16.156 -15.633 -6.316 1 97.31 48 PHE B O 1
ATOM 1440 N N . TYR B 1 49 ? 14.109 -14.859 -6.613 1 97.75 49 TYR B N 1
ATOM 1441 C CA . TYR B 1 49 ? 14.586 -13.547 -7.027 1 97.75 49 TYR B CA 1
ATOM 1442 C C . TYR B 1 49 ? 15.18 -12.789 -5.848 1 97.75 49 TYR B C 1
ATOM 1444 O O . TYR B 1 49 ? 16.219 -12.141 -5.98 1 97.75 49 TYR B O 1
ATOM 1452 N N . PHE B 1 50 ? 14.508 -12.883 -4.707 1 97 50 PHE B N 1
ATOM 1453 C CA . PHE B 1 50 ? 15.023 -12.234 -3.508 1 97 50 PHE B CA 1
ATOM 1454 C C . PHE B 1 50 ? 16.359 -12.852 -3.09 1 97 50 PHE B C 1
ATOM 1456 O O . PHE B 1 50 ? 17.312 -12.141 -2.799 1 97 50 PHE B O 1
ATOM 1463 N N . ASP B 1 51 ? 16.453 -14.133 -3.104 1 95.81 51 ASP B N 1
ATOM 1464 C CA . ASP B 1 51 ? 17.672 -14.844 -2.691 1 95.81 51 ASP B CA 1
ATOM 1465 C C . ASP B 1 51 ? 18.828 -14.555 -3.646 1 95.81 51 ASP B C 1
ATOM 1467 O O . ASP B 1 51 ? 19.969 -14.375 -3.213 1 95.81 51 ASP B O 1
ATOM 1471 N N . ASP B 1 52 ? 18.484 -14.477 -4.91 1 96.38 52 ASP B N 1
ATOM 1472 C CA . ASP B 1 52 ? 19.516 -14.297 -5.93 1 96.38 52 ASP B CA 1
ATOM 1473 C C . ASP B 1 52 ? 19.797 -12.82 -6.18 1 96.38 52 ASP B C 1
ATOM 1475 O O . ASP B 1 52 ? 20.656 -12.477 -6.992 1 96.38 52 ASP B O 1
ATOM 1479 N N . GLN B 1 53 ? 19.031 -11.977 -5.574 1 95.38 53 GLN B N 1
ATOM 1480 C CA . GLN B 1 53 ? 19.172 -10.539 -5.781 1 95.38 53 GLN B CA 1
ATOM 1481 C C . GLN B 1 53 ? 19.016 -10.188 -7.258 1 95.38 53 GLN B C 1
ATOM 1483 O O . GLN B 1 53 ? 19.875 -9.508 -7.828 1 95.38 53 GLN B O 1
ATOM 1488 N N . ARG B 1 54 ? 17.922 -10.625 -7.77 1 96.88 54 ARG B N 1
ATOM 1489 C CA . ARG B 1 54 ? 17.547 -10.32 -9.141 1 96.88 54 ARG B CA 1
ATOM 1490 C C . ARG B 1 54 ? 16.219 -9.57 -9.188 1 96.88 54 ARG B C 1
ATOM 1492 O O . ARG B 1 54 ? 15.336 -9.805 -8.352 1 96.88 54 ARG B O 1
ATOM 1499 N N . GLU B 1 55 ? 16.078 -8.773 -10.164 1 98.06 55 GLU B N 1
ATOM 1500 C CA . GLU B 1 55 ? 14.82 -8.031 -10.305 1 98.06 55 GLU B C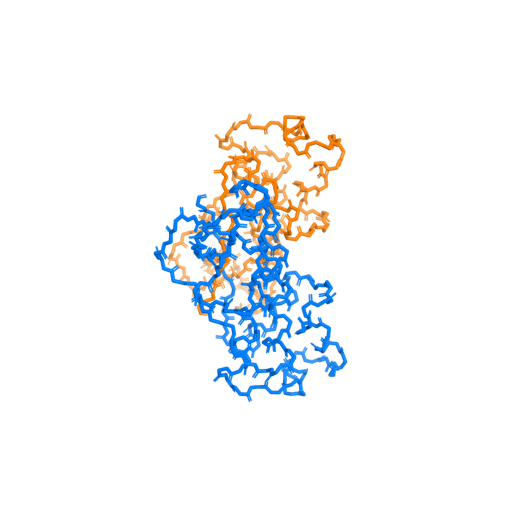A 1
ATOM 1501 C C . GLU B 1 55 ? 13.656 -8.977 -10.586 1 98.06 55 GLU B C 1
ATOM 1503 O O . GLU B 1 55 ? 13.773 -9.906 -11.383 1 98.06 55 GLU B O 1
ATOM 1508 N N . VAL B 1 56 ? 12.617 -8.781 -9.852 1 98.5 56 VAL B N 1
ATOM 1509 C CA . VAL B 1 56 ? 11.367 -9.469 -10.164 1 98.5 56 VAL B CA 1
ATOM 1510 C C . VAL B 1 56 ? 10.742 -8.852 -11.414 1 98.5 56 VAL B C 1
ATOM 1512 O O . VAL B 1 56 ? 10.531 -7.633 -11.477 1 98.5 56 VAL B O 1
ATOM 1515 N N . PRO B 1 57 ? 10.422 -9.609 -12.414 1 98.38 57 PRO B N 1
ATOM 1516 C CA . PRO B 1 57 ? 9.82 -9.062 -13.633 1 98.38 57 PRO B CA 1
ATOM 1517 C C . PRO B 1 57 ? 8.469 -8.391 -13.375 1 98.38 57 PRO B C 1
ATOM 1519 O O . PRO B 1 57 ? 7.668 -8.891 -12.586 1 98.38 57 PRO B O 1
ATOM 1522 N N . ILE B 1 58 ? 8.281 -7.332 -14.023 1 96.38 58 ILE B N 1
ATOM 1523 C CA . ILE B 1 58 ? 6.977 -6.68 -13.984 1 96.38 58 ILE B CA 1
ATOM 1524 C C . ILE B 1 58 ? 5.98 -7.473 -14.828 1 96.38 58 ILE B C 1
ATOM 1526 O O . ILE B 1 58 ? 6.336 -8.008 -15.883 1 96.38 58 ILE B O 1
ATOM 1530 N N . PRO B 1 59 ? 4.781 -7.516 -14.359 1 97.56 59 PRO B N 1
ATOM 1531 C CA . PRO B 1 59 ? 3.789 -8.32 -15.078 1 97.56 59 PRO B CA 1
ATOM 1532 C C . PRO B 1 59 ? 3.498 -7.793 -16.484 1 97.56 59 PRO B C 1
ATOM 1534 O O . PRO B 1 59 ? 3.383 -6.578 -16.672 1 97.56 59 PRO B O 1
ATOM 1537 N N . SER B 1 60 ? 3.371 -8.734 -17.406 1 96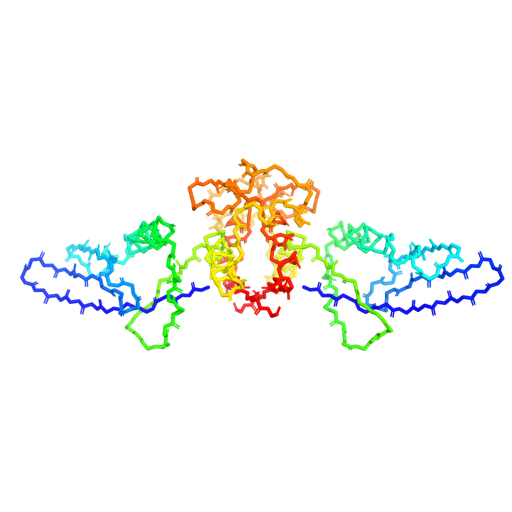.94 60 SER B N 1
ATOM 1538 C CA . SER B 1 60 ? 2.842 -8.406 -18.719 1 96.94 60 SER B CA 1
ATOM 1539 C C . SER B 1 60 ? 1.323 -8.258 -18.688 1 96.94 60 SER B C 1
ATOM 1541 O O . SER B 1 60 ? 0.702 -8.422 -17.625 1 96.94 60 SER B O 1
ATOM 1543 N N . ASN B 1 61 ? 0.701 -7.93 -19.844 1 94.06 61 ASN B N 1
ATOM 1544 C CA . ASN B 1 61 ? -0.717 -7.586 -19.812 1 94.06 61 ASN B CA 1
ATOM 1545 C C . ASN B 1 61 ? -1.553 -8.594 -20.594 1 94.06 61 ASN B C 1
ATOM 1547 O O . ASN B 1 61 ? -2.764 -8.422 -20.75 1 94.06 61 ASN B O 1
ATOM 1551 N N . GLU B 1 62 ? -0.955 -9.594 -21.062 1 93.56 62 GLU B N 1
ATOM 1552 C CA . GLU B 1 62 ? -1.681 -10.586 -21.844 1 93.56 62 GLU B CA 1
ATOM 1553 C C . GLU B 1 62 ? -1.676 -11.953 -21.156 1 93.56 62 GLU B C 1
ATOM 1555 O O . GLU B 1 62 ? -0.611 -12.516 -20.891 1 93.56 62 GLU B O 1
ATOM 1560 N N . GLY B 1 63 ? -2.84 -12.43 -20.859 1 92.94 63 GLY B N 1
ATOM 1561 C CA . GLY B 1 63 ? -2.961 -13.734 -20.234 1 92.94 63 GLY B CA 1
ATOM 1562 C C . GLY B 1 63 ? -4.387 -14.25 -20.188 1 92.94 63 GLY B C 1
ATOM 1563 O O . GLY B 1 63 ? -5.328 -13.508 -20.484 1 92.94 63 GLY B O 1
ATOM 1564 N N . GLU B 1 64 ? -4.566 -15.484 -19.938 1 94.56 64 GLU B N 1
ATOM 1565 C CA . GLU B 1 64 ? -5.871 -16.141 -19.891 1 94.56 64 GLU B CA 1
ATOM 1566 C C . GLU B 1 64 ? -6.602 -15.812 -18.594 1 94.56 64 GLU B C 1
ATOM 1568 O O . GLU B 1 64 ? -7.832 -15.891 -18.531 1 94.56 64 GLU B O 1
ATOM 1573 N N . ALA B 1 65 ? -5.863 -15.586 -17.641 1 95.31 65 ALA B N 1
ATOM 1574 C CA . ALA B 1 65 ? -6.297 -15.141 -16.328 1 95.31 65 ALA B CA 1
ATOM 1575 C C . ALA B 1 65 ? -5.191 -14.367 -15.617 1 95.31 65 ALA B C 1
ATOM 1577 O O . ALA B 1 65 ? -4.09 -14.211 -16.156 1 95.31 65 ALA B O 1
ATOM 1578 N N . PHE B 1 66 ? -5.547 -13.836 -14.461 1 96.25 66 PHE B N 1
ATOM 1579 C CA . PHE B 1 66 ? -4.555 -13.062 -13.719 1 96.25 66 PHE B CA 1
ATOM 1580 C C . PHE B 1 66 ? -4.559 -13.461 -12.25 1 96.25 66 PHE B C 1
ATOM 1582 O O . PHE B 1 66 ? -5.609 -13.781 -11.688 1 96.25 66 PHE B O 1
ATOM 1589 N N . VAL B 1 67 ? -3.414 -13.461 -11.719 1 96.44 67 VAL B N 1
ATOM 1590 C CA . VAL B 1 67 ? -3.242 -13.75 -10.297 1 96.44 67 VAL B CA 1
ATOM 1591 C C . VAL B 1 67 ? -2.691 -12.516 -9.578 1 96.44 67 VAL B C 1
ATOM 1593 O O . VAL B 1 67 ? -1.688 -11.945 -10.008 1 96.44 67 VAL B O 1
ATOM 1596 N N . ASP B 1 68 ? -3.375 -12.148 -8.508 1 96 68 ASP B N 1
ATOM 1597 C CA . ASP B 1 68 ? -2.959 -10.969 -7.746 1 96 68 ASP B CA 1
ATOM 1598 C C . ASP B 1 68 ? -1.811 -11.305 -6.797 1 96 68 ASP B C 1
ATOM 1600 O O . ASP B 1 68 ? -1.794 -12.375 -6.191 1 96 68 ASP B O 1
ATOM 1604 N N . VAL B 1 69 ? -0.93 -10.383 -6.723 1 97.69 69 VAL B N 1
ATOM 1605 C CA . VAL B 1 69 ? 0.093 -10.422 -5.684 1 97.69 69 VAL B CA 1
ATOM 1606 C C . VAL B 1 69 ? -0.361 -9.586 -4.484 1 97.69 69 VAL B C 1
ATOM 1608 O O . VAL B 1 69 ? -0.781 -8.438 -4.641 1 97.69 69 VAL B O 1
ATOM 1611 N N . PRO B 1 70 ? -0.303 -10.195 -3.275 1 97.38 70 PRO B N 1
ATOM 1612 C CA . PRO B 1 70 ? -0.686 -9.398 -2.102 1 97.38 70 PRO B CA 1
ATOM 1613 C C . PRO B 1 70 ? 0.044 -8.062 -2.027 1 97.38 70 PRO B C 1
ATOM 1615 O O . PRO B 1 70 ? 1.2 -7.961 -2.445 1 97.38 70 PRO B O 1
ATOM 1618 N N . ALA B 1 71 ? -0.628 -7.109 -1.45 1 98.25 71 ALA B N 1
ATOM 1619 C CA . ALA B 1 71 ? -0.102 -5.746 -1.409 1 98.25 71 ALA B CA 1
ATOM 1620 C C . ALA B 1 71 ? 1.233 -5.695 -0.672 1 98.25 71 ALA B C 1
ATOM 1622 O O . ALA B 1 71 ? 2.148 -4.98 -1.083 1 98.25 71 ALA B O 1
ATOM 1623 N N . SER B 1 72 ? 1.341 -6.414 0.419 1 98 72 SER B N 1
ATOM 1624 C CA . SER B 1 72 ? 2.578 -6.43 1.191 1 98 72 SER B CA 1
ATOM 1625 C C . SER B 1 72 ? 3.742 -6.965 0.364 1 98 72 SER B C 1
ATOM 1627 O O . SER B 1 72 ? 4.848 -6.426 0.417 1 98 72 SER B O 1
ATOM 1629 N N . VAL B 1 73 ? 3.48 -7.98 -0.376 1 97.75 73 VAL B N 1
ATOM 1630 C CA . VAL B 1 73 ? 4.504 -8.594 -1.216 1 97.75 73 VAL B CA 1
ATOM 1631 C C . VAL B 1 73 ? 4.855 -7.66 -2.371 1 97.75 73 VAL B C 1
ATOM 1633 O O . VAL B 1 73 ? 6.031 -7.488 -2.701 1 97.75 73 VAL B O 1
ATOM 1636 N N . THR B 1 74 ? 3.84 -7.086 -2.975 1 98.38 74 THR B N 1
ATOM 1637 C CA . THR B 1 74 ? 4.059 -6.121 -4.047 1 98.38 74 THR B CA 1
ATOM 1638 C C . THR B 1 74 ? 4.996 -5.008 -3.59 1 98.38 74 THR B C 1
ATOM 1640 O O . THR B 1 74 ? 5.938 -4.648 -4.301 1 98.38 74 THR B O 1
ATOM 1643 N N . ALA B 1 75 ? 4.773 -4.508 -2.404 1 98.38 75 ALA B N 1
ATOM 1644 C CA . ALA B 1 75 ? 5.613 -3.439 -1.868 1 98.38 75 ALA B CA 1
ATOM 1645 C C . ALA B 1 75 ? 7.066 -3.889 -1.756 1 98.38 75 ALA B C 1
ATOM 1647 O O . ALA B 1 75 ? 7.984 -3.133 -2.082 1 98.38 75 ALA B O 1
ATOM 1648 N N . LYS B 1 76 ? 7.258 -5.082 -1.286 1 98.31 76 LYS B N 1
ATOM 1649 C CA . LYS B 1 76 ? 8.609 -5.617 -1.126 1 98.31 76 LYS B CA 1
ATOM 1650 C C . LYS B 1 76 ? 9.281 -5.824 -2.48 1 98.31 76 LYS B C 1
ATOM 1652 O O . LYS B 1 76 ? 10.484 -5.594 -2.623 1 98.31 76 LYS B O 1
ATOM 1657 N N . VAL B 1 77 ? 8.516 -6.266 -3.453 1 98.38 77 VAL B N 1
ATOM 1658 C CA . VAL B 1 77 ? 9.031 -6.441 -4.809 1 98.38 77 VAL B CA 1
ATOM 1659 C C . VAL B 1 77 ? 9.484 -5.094 -5.367 1 98.38 77 VAL B C 1
ATOM 1661 O O . VAL B 1 77 ? 10.57 -4.984 -5.934 1 98.38 77 VAL B O 1
ATOM 1664 N N . LEU B 1 78 ? 8.664 -4.109 -5.188 1 98.5 78 LEU B N 1
ATOM 1665 C CA . LEU B 1 78 ? 9 -2.773 -5.668 1 98.5 78 LEU B CA 1
ATOM 1666 C C . LEU B 1 78 ? 10.273 -2.262 -5 1 98.5 78 LEU B C 1
ATOM 1668 O O . LEU B 1 78 ? 11.109 -1.637 -5.648 1 98.5 78 LEU B O 1
ATOM 1672 N N . LEU B 1 79 ? 10.422 -2.559 -3.727 1 98.44 79 LEU B N 1
ATOM 1673 C CA . LEU B 1 79 ? 11.609 -2.131 -2.99 1 98.44 79 LEU B CA 1
ATOM 1674 C C . LEU B 1 79 ? 12.852 -2.852 -3.496 1 98.44 79 LEU B C 1
ATOM 1676 O O . LEU B 1 79 ? 13.875 -2.215 -3.777 1 98.44 79 LEU B O 1
ATOM 1680 N N . LEU B 1 80 ? 12.75 -4.168 -3.592 1 97.94 80 LEU B N 1
ATOM 1681 C CA . LEU B 1 80 ? 13.875 -4.926 -4.121 1 97.94 80 LEU B CA 1
ATOM 1682 C C . LEU B 1 80 ? 14.312 -4.379 -5.473 1 97.94 80 LEU B C 1
ATOM 1684 O O . LEU B 1 80 ? 15.5 -4.102 -5.684 1 97.94 80 LEU B O 1
ATOM 1688 N N . ASN B 1 81 ? 13.336 -4.23 -6.379 1 98.5 81 ASN B N 1
ATOM 1689 C CA . ASN B 1 81 ? 13.648 -3.748 -7.719 1 98.5 81 ASN B CA 1
ATOM 1690 C C . ASN B 1 81 ? 14.305 -2.371 -7.676 1 98.5 81 ASN B C 1
ATOM 1692 O O . ASN B 1 81 ? 15.25 -2.109 -8.422 1 98.5 81 ASN B O 1
ATOM 1696 N N . THR B 1 82 ? 13.828 -1.557 -6.801 1 98.56 82 THR B N 1
ATOM 1697 C CA . THR B 1 82 ? 14.383 -0.216 -6.68 1 98.56 82 THR B CA 1
ATOM 1698 C C . THR B 1 82 ? 15.82 -0.274 -6.164 1 98.56 82 THR B C 1
ATOM 1700 O O . THR B 1 82 ? 16.703 0.428 -6.672 1 98.56 82 THR B O 1
ATOM 1703 N N . MET B 1 83 ? 16.078 -1.09 -5.191 1 98.06 83 MET B N 1
ATOM 1704 C CA . MET B 1 83 ? 17.422 -1.245 -4.641 1 98.06 83 MET B CA 1
ATOM 1705 C C . MET B 1 83 ? 18.391 -1.724 -5.715 1 98.06 83 MET B C 1
ATOM 1707 O O . MET B 1 83 ? 19.516 -1.217 -5.812 1 98.06 83 MET B O 1
ATOM 1711 N N . LEU B 1 84 ? 17.953 -2.643 -6.457 1 97.94 84 LEU B N 1
ATOM 1712 C CA . LEU B 1 84 ? 18.797 -3.207 -7.496 1 97.94 84 LEU B CA 1
ATOM 1713 C C . LEU B 1 84 ? 19.062 -2.182 -8.594 1 97.94 84 LEU B C 1
ATOM 1715 O O . LEU B 1 84 ? 20.203 -2.047 -9.062 1 97.94 84 LEU B O 1
ATOM 1719 N N . GLN B 1 85 ? 18.062 -1.477 -8.953 1 97.69 85 GLN B N 1
ATOM 1720 C CA . GLN B 1 85 ? 18.188 -0.468 -10 1 97.69 85 GLN B CA 1
ATOM 1721 C C . GLN B 1 85 ? 19.109 0.663 -9.57 1 97.69 85 GLN B C 1
ATOM 1723 O O . GLN B 1 85 ? 19.844 1.222 -10.391 1 97.69 85 GLN B O 1
ATOM 1728 N N . THR B 1 86 ? 19.125 0.959 -8.32 1 97.69 86 THR B N 1
ATOM 1729 C CA . THR B 1 86 ? 19.938 2.049 -7.805 1 97.69 86 THR B CA 1
ATOM 1730 C C . THR B 1 86 ? 21.266 1.521 -7.27 1 97.69 86 THR B C 1
ATOM 1732 O O . THR B 1 86 ? 22.078 2.281 -6.73 1 97.69 86 THR B O 1
ATOM 1735 N N . LYS B 1 87 ? 21.438 0.208 -7.312 1 97.62 87 LYS B N 1
ATOM 1736 C CA . LYS B 1 87 ? 22.641 -0.464 -6.828 1 97.62 87 LYS B CA 1
ATOM 1737 C C . LYS B 1 87 ? 22.891 -0.136 -5.359 1 97.62 87 LYS B C 1
ATOM 1739 O O . LYS B 1 87 ? 24.031 0.141 -4.973 1 97.62 87 LYS B O 1
ATOM 1744 N N . THR B 1 88 ? 21.875 -0.129 -4.602 1 97.81 88 THR B N 1
ATOM 1745 C CA . THR B 1 88 ? 21.969 0.189 -3.182 1 97.81 88 THR B CA 1
ATOM 1746 C C . THR B 1 88 ? 22.109 -1.083 -2.35 1 97.81 88 THR B C 1
ATOM 1748 O O . THR B 1 88 ? 21.297 -2.004 -2.471 1 97.81 88 THR B O 1
ATOM 1751 N N . SER B 1 89 ? 23.156 -1.106 -1.508 1 96.5 89 SER B N 1
ATOM 1752 C CA . SER B 1 89 ? 23.359 -2.24 -0.61 1 96.5 89 SER B CA 1
ATOM 1753 C C . SER B 1 89 ? 22.5 -2.098 0.65 1 96.5 89 SER B C 1
ATOM 1755 O O . SER B 1 89 ? 21.984 -1.017 0.94 1 96.5 89 SER B O 1
ATOM 1757 N N . ASN B 1 90 ? 22.391 -3.219 1.333 1 96.06 90 ASN B N 1
ATOM 1758 C CA . ASN B 1 90 ? 21.719 -3.172 2.623 1 96.06 90 ASN B CA 1
ATOM 1759 C C . ASN B 1 90 ? 22.375 -2.178 3.57 1 96.06 90 ASN B C 1
ATOM 1761 O O . ASN B 1 90 ? 21.688 -1.437 4.277 1 96.06 90 ASN B O 1
ATOM 1765 N N . ALA B 1 91 ? 23.703 -2.15 3.488 1 97.56 91 ALA B N 1
ATOM 1766 C CA . ALA B 1 91 ? 24.453 -1.241 4.352 1 97.56 91 ALA B CA 1
ATOM 1767 C C . ALA B 1 91 ? 24.172 0.215 3.996 1 97.56 91 ALA B C 1
ATOM 1769 O O . ALA B 1 91 ? 23.969 1.047 4.883 1 97.56 91 ALA B O 1
ATOM 1770 N N . GLU B 1 92 ? 24.125 0.483 2.783 1 98.12 92 GLU B N 1
ATOM 1771 C CA . GLU B 1 92 ? 23.844 1.84 2.32 1 98.12 92 GLU B CA 1
ATOM 1772 C C . GLU B 1 92 ? 22.422 2.266 2.666 1 98.12 92 GLU B C 1
ATOM 1774 O O . GLU B 1 92 ? 22.203 3.393 3.113 1 98.12 92 GLU B O 1
ATOM 1779 N N . LEU B 1 93 ? 21.469 1.383 2.439 1 98.25 93 LEU B N 1
ATOM 1780 C CA . LEU B 1 93 ? 20.094 1.691 2.807 1 98.25 93 LEU B CA 1
ATOM 1781 C C . LEU B 1 93 ? 19.969 1.953 4.305 1 98.25 93 LEU B C 1
ATOM 1783 O O . LEU B 1 93 ? 19.25 2.859 4.723 1 98.25 93 LEU B O 1
ATOM 1787 N N . ALA B 1 94 ? 20.672 1.193 5.137 1 98.44 94 ALA B N 1
ATOM 1788 C CA . ALA B 1 94 ? 20.672 1.381 6.586 1 98.44 94 ALA B CA 1
ATOM 1789 C C . ALA B 1 94 ? 21.172 2.779 6.953 1 98.44 94 ALA B C 1
ATOM 1791 O O . ALA B 1 94 ? 20.578 3.441 7.816 1 98.44 94 ALA B O 1
ATOM 1792 N N . ARG B 1 95 ? 22.188 3.221 6.32 1 98.31 95 ARG B N 1
ATOM 1793 C CA . ARG B 1 95 ? 22.719 4.562 6.547 1 98.31 95 ARG B CA 1
ATOM 1794 C C . ARG B 1 95 ? 21.688 5.625 6.195 1 98.31 95 ARG B C 1
ATOM 1796 O O . ARG B 1 95 ? 21.453 6.559 6.973 1 98.31 95 ARG B O 1
ATOM 1803 N N . LYS B 1 96 ? 21.031 5.43 5.09 1 98 96 LYS B N 1
ATOM 1804 C CA . LYS B 1 96 ? 20.031 6.395 4.625 1 98 96 LYS B CA 1
ATOM 1805 C C . LYS B 1 96 ? 18.844 6.453 5.574 1 98 96 LYS B C 1
ATOM 1807 O O . LYS B 1 96 ? 18.25 7.52 5.773 1 98 96 LYS B O 1
ATOM 1812 N N . LEU B 1 97 ? 18.562 5.309 6.148 1 97.62 97 LEU B N 1
ATOM 1813 C CA . LEU B 1 97 ? 17.391 5.215 7.023 1 97.62 97 LEU B CA 1
ATOM 1814 C C . LEU B 1 97 ? 17.766 5.547 8.461 1 97.62 97 LEU B C 1
ATOM 1816 O O . LEU B 1 97 ? 16.891 5.676 9.32 1 97.62 97 LEU B O 1
ATOM 1820 N N . GLY B 1 98 ? 19.016 5.641 8.742 1 97.75 98 GLY B N 1
ATOM 1821 C CA . GLY B 1 98 ? 19.453 5.844 10.109 1 97.75 98 GLY B CA 1
ATOM 1822 C C . GLY B 1 98 ? 19.188 4.656 11.016 1 97.75 98 GLY B C 1
ATOM 1823 O O . GLY B 1 98 ? 18.75 4.82 12.156 1 97.75 98 GLY B O 1
ATOM 1824 N N . THR B 1 99 ? 19.391 3.51 10.484 1 97.44 99 THR B N 1
ATOM 1825 C CA . THR B 1 99 ? 19.125 2.283 11.227 1 97.44 99 THR B CA 1
ATOM 1826 C C . THR B 1 99 ? 20.281 1.29 11.055 1 97.44 99 THR B C 1
ATOM 1828 O O . THR B 1 99 ? 21.328 1.637 10.508 1 97.44 99 THR B O 1
ATOM 1831 N N . ARG B 1 100 ? 20.109 0.126 11.586 1 96.38 100 ARG B N 1
ATOM 1832 C CA . ARG B 1 100 ? 21.141 -0.914 11.5 1 96.38 100 ARG B CA 1
ATOM 1833 C C . ARG B 1 100 ? 20.859 -1.849 10.328 1 96.38 100 ARG B C 1
ATOM 1835 O O . ARG B 1 100 ? 19.719 -2.072 9.953 1 96.38 100 ARG B O 1
ATOM 1842 N N . PRO B 1 101 ? 21.969 -2.439 9.789 1 95.25 101 PRO B N 1
ATOM 1843 C CA . PRO B 1 101 ? 21.812 -3.367 8.672 1 95.25 101 PRO B CA 1
ATOM 1844 C C . PRO B 1 101 ? 20.875 -4.527 8.984 1 95.25 101 PRO B C 1
ATOM 1846 O O . PRO B 1 101 ? 20.156 -5 8.094 1 95.25 101 PRO B O 1
ATOM 1849 N N . GLN B 1 102 ? 20.797 -4.938 10.164 1 95.56 102 GLN B N 1
ATOM 1850 C CA . GLN B 1 102 ? 19.938 -6.043 10.547 1 95.56 102 GLN B CA 1
ATOM 1851 C C . GLN B 1 102 ? 18.453 -5.664 10.391 1 95.56 102 GLN B C 1
ATOM 1853 O O . GLN B 1 102 ? 17.625 -6.508 10.039 1 95.56 102 GLN B O 1
ATOM 1858 N N . ASP B 1 103 ? 18.156 -4.438 10.664 1 96.69 103 ASP B N 1
ATOM 1859 C CA . ASP B 1 103 ? 16.797 -3.957 10.492 1 96.69 103 ASP B CA 1
ATOM 1860 C C . ASP B 1 103 ? 16.422 -3.9 9.008 1 96.69 103 ASP B C 1
ATOM 1862 O O . ASP B 1 103 ? 15.305 -4.273 8.633 1 96.69 103 ASP B O 1
ATOM 1866 N N . VAL B 1 104 ? 17.391 -3.5 8.234 1 97.19 104 VAL B N 1
ATOM 1867 C CA . VAL B 1 104 ? 17.172 -3.408 6.801 1 97.19 104 VAL B CA 1
ATOM 1868 C C . VAL B 1 104 ? 16.922 -4.801 6.223 1 97.19 104 VAL B C 1
ATOM 1870 O O . VAL B 1 104 ? 16.078 -4.98 5.344 1 97.19 104 VAL B O 1
ATOM 1873 N N . GLN B 1 105 ? 17.656 -5.773 6.746 1 95.81 105 GLN B N 1
ATOM 1874 C CA . GLN B 1 105 ? 17.484 -7.152 6.301 1 95.81 105 GLN B CA 1
ATOM 1875 C C . GLN B 1 105 ? 16.031 -7.605 6.453 1 95.81 105 GLN B C 1
ATOM 1877 O O . GLN B 1 105 ? 15.516 -8.336 5.602 1 95.81 105 GLN B O 1
ATOM 1882 N N . ARG B 1 106 ? 15.391 -7.203 7.5 1 95.56 106 ARG B N 1
ATOM 1883 C CA . ARG B 1 106 ? 13.992 -7.559 7.738 1 95.56 106 ARG B CA 1
ATOM 1884 C C . ARG B 1 106 ? 13.07 -6.84 6.762 1 95.56 106 ARG B C 1
ATOM 1886 O O . ARG B 1 106 ? 12.094 -7.422 6.285 1 95.56 106 ARG B O 1
ATOM 1893 N N . ILE B 1 107 ? 13.375 -5.625 6.406 1 97 107 ILE B N 1
ATOM 1894 C CA . ILE B 1 107 ? 12.562 -4.812 5.512 1 97 107 ILE B CA 1
ATOM 1895 C C . ILE B 1 107 ? 12.578 -5.41 4.105 1 97 107 ILE B C 1
ATOM 1897 O O . ILE B 1 107 ? 11.547 -5.48 3.441 1 97 107 ILE B O 1
ATOM 1901 N N . VAL B 1 108 ? 13.773 -6.008 3.785 1 95.69 108 VAL B N 1
ATOM 1902 C CA . VAL B 1 108 ? 13.953 -6.41 2.393 1 95.69 108 VAL B CA 1
ATOM 1903 C C . VAL B 1 108 ? 13.719 -7.91 2.254 1 95.69 108 VAL B C 1
ATOM 1905 O O . VAL B 1 108 ? 13.891 -8.477 1.169 1 95.69 108 VAL B O 1
ATOM 1908 N N . SER B 1 109 ? 13.375 -8.531 3.275 1 95.56 109 SER B N 1
ATOM 1909 C CA . SER B 1 109 ? 13.117 -9.961 3.246 1 95.56 109 SER B CA 1
ATOM 1910 C C . SER B 1 109 ? 11.641 -10.258 3.006 1 95.56 109 SER B C 1
ATOM 1912 O O . SER B 1 109 ? 10.773 -9.734 3.713 1 95.56 109 SER B O 1
ATOM 1914 N N . LEU B 1 110 ? 11.383 -11.117 2.066 1 94.69 110 LEU B N 1
ATOM 1915 C CA . LEU B 1 110 ? 10.016 -11.469 1.709 1 94.69 110 LEU B CA 1
ATOM 1916 C C . LEU B 1 110 ? 9.32 -12.195 2.859 1 94.69 110 LEU B C 1
ATOM 1918 O O . LEU B 1 110 ? 8.102 -12.094 3.016 1 94.69 110 LEU B O 1
ATOM 1922 N N . ARG B 1 111 ? 9.992 -12.828 3.688 1 92.19 111 ARG B N 1
ATOM 1923 C CA . ARG B 1 111 ? 9.445 -13.695 4.727 1 92.19 111 ARG B CA 1
ATOM 1924 C C . ARG B 1 111 ? 9.156 -12.906 6 1 92.19 111 ARG B C 1
ATOM 1926 O O . ARG B 1 111 ? 8.438 -13.383 6.883 1 92.19 111 ARG B O 1
ATOM 1933 N N . HIS B 1 112 ? 9.75 -11.766 6.074 1 94.88 112 HIS B N 1
ATOM 1934 C CA . HIS B 1 112 ? 9.508 -10.938 7.25 1 94.88 112 HIS B CA 1
ATOM 1935 C C . HIS B 1 112 ? 8.367 -9.953 7.008 1 94.88 112 HIS B C 1
ATOM 1937 O O . HIS B 1 112 ? 8.398 -9.195 6.039 1 94.88 112 HIS B O 1
ATOM 1943 N N . SER B 1 113 ? 7.438 -10.031 7.926 1 93.75 113 SER B N 1
ATOM 1944 C CA . SER B 1 113 ? 6.344 -9.062 7.844 1 93.75 113 SER B CA 1
ATOM 1945 C C . SER B 1 113 ? 6.832 -7.652 8.141 1 93.75 113 SER B C 1
ATOM 1947 O O . SER B 1 113 ? 7.512 -7.422 9.141 1 93.75 113 SER B O 1
ATOM 1949 N N . THR B 1 114 ? 6.609 -6.746 7.258 1 95.31 114 THR B N 1
ATOM 1950 C CA . THR B 1 114 ? 7.031 -5.355 7.371 1 95.31 114 THR B CA 1
ATOM 1951 C C . THR B 1 114 ? 5.844 -4.414 7.195 1 95.31 114 THR B C 1
ATOM 1953 O O . THR B 1 114 ? 4.996 -4.633 6.328 1 95.31 114 THR B O 1
ATOM 1956 N N . LYS B 1 115 ? 5.809 -3.404 8.102 1 96.75 115 LYS B N 1
ATOM 1957 C CA . LYS B 1 115 ? 4.762 -2.396 7.957 1 96.75 115 LYS B CA 1
ATOM 1958 C C . LYS B 1 115 ? 4.891 -1.653 6.629 1 96.75 115 LYS B C 1
ATOM 1960 O O . LYS B 1 115 ? 6 -1.337 6.195 1 96.75 115 LYS B O 1
ATOM 1965 N N . ILE B 1 116 ? 3.779 -1.295 6.051 1 98.19 116 ILE B N 1
ATOM 1966 C CA . ILE B 1 116 ? 3.773 -0.653 4.742 1 98.19 116 ILE B CA 1
ATOM 1967 C C . ILE B 1 116 ? 4.48 0.697 4.824 1 98.19 116 ILE B C 1
ATOM 1969 O O . ILE B 1 116 ? 5.18 1.099 3.891 1 98.19 116 ILE B O 1
ATOM 1973 N N . ASP B 1 117 ? 4.375 1.415 6.008 1 98.19 117 ASP B N 1
ATOM 1974 C CA . ASP B 1 117 ? 5.016 2.715 6.184 1 98.19 117 ASP B CA 1
ATOM 1975 C C . ASP B 1 117 ? 6.535 2.572 6.246 1 98.19 117 ASP B C 1
ATOM 1977 O O . ASP B 1 117 ? 7.266 3.471 5.824 1 98.19 117 ASP B O 1
ATOM 1981 N N . THR B 1 118 ? 7.012 1.426 6.734 1 97.94 118 THR B N 1
ATOM 1982 C CA . THR B 1 118 ? 8.445 1.17 6.762 1 97.94 118 THR B CA 1
ATOM 1983 C C . THR B 1 118 ? 8.992 0.969 5.348 1 97.94 118 THR B C 1
ATOM 1985 O O . THR B 1 118 ? 10.039 1.504 5 1 97.94 118 THR B O 1
ATOM 1988 N N . VAL B 1 119 ? 8.266 0.202 4.539 1 98.44 119 VAL B N 1
ATOM 1989 C CA . VAL B 1 119 ? 8.656 0.011 3.145 1 98.44 119 VAL B CA 1
ATOM 1990 C C . VAL B 1 119 ? 8.648 1.354 2.418 1 98.44 119 VAL B C 1
ATOM 1992 O O . VAL B 1 119 ? 9.547 1.646 1.63 1 98.44 119 VAL B O 1
ATOM 1995 N N . GLU B 1 120 ? 7.617 2.08 2.711 1 98.44 120 GLU B N 1
ATOM 1996 C CA . GLU B 1 120 ? 7.512 3.414 2.133 1 98.44 120 GLU B CA 1
ATOM 1997 C C . GLU B 1 120 ? 8.727 4.266 2.48 1 98.44 120 GLU B C 1
ATOM 1999 O O . GLU B 1 120 ? 9.297 4.93 1.612 1 98.44 120 GLU B O 1
ATOM 2004 N N . SER B 1 121 ? 9.141 4.277 3.748 1 98.12 121 SER B N 1
ATOM 2005 C CA . SER B 1 121 ? 10.297 5.051 4.176 1 98.12 121 SER B CA 1
ATOM 2006 C C . SER B 1 121 ? 11.562 4.609 3.441 1 98.12 121 SER B C 1
ATOM 2008 O O . SER B 1 121 ? 12.391 5.441 3.068 1 98.12 121 SER B O 1
ATOM 2010 N N . ALA B 1 122 ? 11.672 3.338 3.234 1 98.62 122 ALA B N 1
ATOM 2011 C CA . ALA B 1 122 ? 12.82 2.803 2.508 1 98.62 122 ALA B CA 1
ATOM 2012 C C . ALA B 1 122 ? 12.828 3.277 1.059 1 98.62 122 ALA B C 1
ATOM 2014 O O . ALA B 1 122 ? 13.859 3.713 0.544 1 98.62 122 ALA B O 1
ATOM 2015 N N . LEU B 1 123 ? 11.68 3.213 0.397 1 98.62 123 LEU B N 1
ATOM 2016 C CA . LEU B 1 123 ? 11.555 3.672 -0.983 1 98.62 123 LEU B CA 1
ATOM 2017 C C . LEU B 1 123 ? 11.859 5.164 -1.089 1 98.62 123 LEU B C 1
ATOM 2019 O O . LEU B 1 123 ? 12.547 5.598 -2.016 1 98.62 123 LEU B O 1
ATOM 2023 N N . ASN B 1 124 ? 11.352 5.914 -0.088 1 97.94 124 ASN B N 1
ATOM 2024 C CA . ASN B 1 124 ? 11.625 7.348 -0.056 1 97.94 124 ASN B CA 1
ATOM 2025 C C . ASN B 1 124 ? 13.125 7.629 0.053 1 97.94 124 ASN B C 1
ATOM 2027 O O . ASN B 1 124 ? 13.641 8.523 -0.612 1 97.94 124 ASN B O 1
ATOM 2031 N N . ALA B 1 125 ? 13.789 6.859 0.879 1 98.12 125 ALA B N 1
ATOM 2032 C CA . ALA B 1 125 ? 15.234 7.008 1.056 1 98.12 125 ALA B CA 1
ATOM 2033 C C . ALA B 1 125 ? 15.977 6.754 -0.252 1 98.12 125 ALA B C 1
ATOM 2035 O O . ALA B 1 125 ? 17.109 7.203 -0.427 1 98.12 125 ALA B O 1
ATOM 2036 N N . LEU B 1 126 ? 15.359 6.059 -1.165 1 98.19 126 LEU B N 1
ATOM 2037 C CA . LEU B 1 126 ? 15.961 5.73 -2.453 1 98.19 126 LEU B CA 1
ATOM 2038 C C . LEU B 1 126 ? 15.469 6.68 -3.541 1 98.19 126 LEU B C 1
ATOM 2040 O O . LEU B 1 126 ? 15.734 6.465 -4.727 1 98.19 126 LEU B O 1
ATOM 2044 N N . GLY B 1 127 ? 14.68 7.645 -3.143 1 97.19 127 GLY B N 1
ATOM 2045 C CA . GLY B 1 127 ? 14.242 8.672 -4.07 1 97.19 127 GLY B CA 1
ATOM 2046 C C . GLY B 1 127 ? 12.969 8.305 -4.805 1 97.19 127 GLY B C 1
ATOM 2047 O O . GLY B 1 127 ? 12.68 8.852 -5.875 1 97.19 127 GLY B O 1
ATOM 2048 N N . LYS B 1 128 ? 12.211 7.336 -4.285 1 98.12 128 LYS B N 1
ATOM 2049 C CA . LYS B 1 128 ? 10.953 6.922 -4.906 1 98.12 128 LYS B CA 1
ATOM 2050 C C . LYS B 1 128 ? 9.773 7.195 -3.98 1 98.12 128 LYS B C 1
ATOM 2052 O O . LYS B 1 128 ? 9.93 7.242 -2.76 1 98.12 128 LYS B O 1
ATOM 2057 N N . ARG B 1 129 ? 8.641 7.387 -4.59 1 97.38 129 ARG B N 1
ATOM 2058 C CA . ARG B 1 129 ? 7.402 7.57 -3.836 1 97.38 129 ARG B CA 1
ATOM 2059 C C . ARG B 1 129 ? 6.445 6.402 -4.062 1 97.38 129 ARG B C 1
ATOM 2061 O O . ARG B 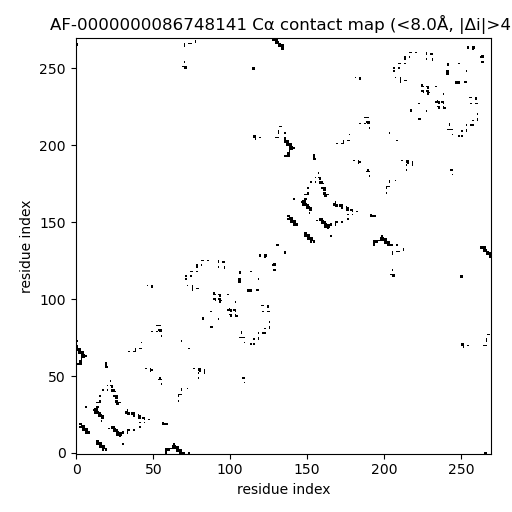1 129 ? 6.18 6.027 -5.203 1 97.38 129 ARG B O 1
ATOM 2068 N N . LEU B 1 130 ? 5.977 5.852 -2.967 1 98.12 130 LEU B N 1
ATOM 2069 C CA . LEU B 1 130 ? 4.973 4.797 -3.029 1 98.12 130 LEU B CA 1
ATOM 2070 C C . LEU B 1 130 ? 3.572 5.391 -3.156 1 98.12 130 LEU B C 1
ATOM 2072 O O . LEU B 1 130 ? 3.178 6.242 -2.355 1 98.12 130 LEU B O 1
ATOM 2076 N N . ASP B 1 131 ? 2.857 4.945 -4.145 1 97.5 131 ASP B N 1
ATOM 2077 C CA . ASP B 1 131 ? 1.504 5.441 -4.379 1 97.5 131 ASP B CA 1
ATOM 2078 C C . ASP B 1 131 ? 0.483 4.309 -4.289 1 97.5 131 ASP B C 1
ATOM 2080 O O . ASP B 1 131 ? 0.723 3.207 -4.785 1 97.5 131 ASP B O 1
ATOM 2084 N N . LEU B 1 132 ? -0.561 4.605 -3.572 1 97.94 132 LEU B N 1
ATOM 2085 C CA . LEU B 1 132 ? -1.691 3.689 -3.48 1 97.94 132 LEU B CA 1
ATOM 2086 C C . LEU B 1 132 ? -2.9 4.242 -4.23 1 97.94 132 LEU B C 1
ATOM 2088 O O . LEU B 1 132 ? -3.186 5.438 -4.164 1 97.94 132 LEU B O 1
ATOM 2092 N N . ALA B 1 133 ? -3.615 3.365 -4.93 1 96.69 133 ALA B N 1
ATOM 2093 C CA . ALA B 1 133 ? -4.836 3.73 -5.645 1 96.69 133 ALA B CA 1
ATOM 2094 C C . ALA B 1 133 ? -5.836 2.576 -5.648 1 96.69 133 ALA B C 1
ATOM 2096 O O . ALA B 1 133 ? -5.484 1.444 -5.309 1 96.69 133 ALA B O 1
ATOM 2097 N N . ILE B 1 134 ? -7.004 2.893 -5.859 1 96.31 134 ILE B N 1
ATOM 2098 C CA . ILE B 1 134 ? -7.988 1.827 -6.02 1 96.31 134 ILE B CA 1
ATOM 2099 C C . ILE B 1 134 ? -8.609 1.904 -7.41 1 96.31 134 ILE B C 1
ATOM 2101 O O . ILE B 1 134 ? -8.758 2.992 -7.973 1 96.31 134 ILE B O 1
ATOM 2105 N N . ASN B 1 135 ? -8.93 0.751 -7.922 1 90.94 135 ASN B N 1
ATOM 2106 C CA . ASN B 1 135 ? -9.617 0.593 -9.195 1 90.94 135 ASN B CA 1
ATOM 2107 C C . ASN B 1 135 ? -10.781 -0.392 -9.094 1 90.94 135 ASN B C 1
ATOM 2109 O O . ASN B 1 135 ? -10.773 -1.274 -8.227 1 90.94 135 ASN B O 1
#